Protein AF-A0AAJ5C6I8-F1 (afdb_monomer)

pLDDT: mean 74.09, std 16.22, range [28.06, 92.88]

Radius of gyration: 17.47 Å; Cα contacts (8 Å, |Δi|>4): 368; chains: 1; bounding box: 43×39×45 Å

Sequence (223 aa):
MKTNLLTLLSNLPVAGSAVTASLIPPRPPSMPGFELMANAISIPLLGQFSSGGAEALVDYAQSNRKMIRGHTLVWHSRLPSWVQDITNPTDLANVIKNRIATVMGRFQGKLYAWHAVKEIFNEDGTMQQSVIYNVLETDSGIPIDGIGSQSHLNYTGQFGDASGVGAAMQATCSASPERPMAELDIAGAGADQYQEATQACFYQTDCVGITVWDISDGIFVTT

Foldseek 3Di:
DFAFPVRLLVQFPQFDFWKFFKDFDDDDPDQDDAEDEAEQFAPPDPPDTDCVRSVVVLVVCVVVSHAYEYEALEEQVRHDVVLQPDPDLVVNLVVSVVSCCVRCVVCPPSHRMYRYYTRQADNNSHGDDGSVVSNSVVDRPDRGAEMETCQAAEDPPDRSFLQCQLVSQVSSLVSHQAYENEAHDYVVDDPVRVVSNVVSLVPRPRHPYYHYHDDDPPDDPPD

Secondary structure (DSSP, 8-state):
-PEEHHHHHTT----SS-EEEEE-PPPPS---S-EEEEE-----BTTB---HHHHHHHHHHHHTT-EEEEE-SEEGGG--HHHHT---HHHHHHHHHHHHHHHHHHTTTT-SEEEEEE--B-TTSSBP-SHHHHHHTT----EE-EEEE--EEPSTTSTT-GGGHHHHHHHTTTT-SB--EEEEEETT--HHHHHHHHHHHHT-TT---EEES-S-TT-----

Mean predicted aligned error: 9.39 Å

Solvent-accessible surface area (backbone atoms only — not comparable to full-atom values): 12864 Å² total; per-residue (Å²): 133,74,43,36,53,72,74,41,61,80,70,52,78,55,70,73,53,59,48,27,40,21,39,59,62,86,77,72,88,84,74,72,57,70,66,45,78,37,60,59,57,59,66,85,47,100,90,49,73,70,47,68,69,42,50,52,51,49,54,49,29,60,78,66,52,34,44,31,34,38,41,40,72,38,45,81,93,75,57,51,67,76,66,67,68,51,82,49,60,67,61,46,41,50,53,53,50,50,48,46,53,52,54,52,59,78,45,58,94,71,50,60,32,30,32,48,39,40,61,55,55,43,83,87,50,47,73,42,93,48,74,65,46,64,36,58,77,74,53,66,77,59,60,44,44,25,44,28,37,31,45,70,24,37,42,85,93,43,87,44,16,41,85,52,43,40,60,50,56,57,59,47,53,87,62,38,77,28,34,31,37,56,33,36,40,51,47,86,66,50,74,66,46,55,50,46,41,51,46,34,41,71,76,34,93,41,38,77,49,77,27,62,59,73,92,53,97,86,69,72,83,86,124

Structure (mmCIF, N/CA/C/O backbone):
data_AF-A0AAJ5C6I8-F1
#
_entry.id   AF-A0AAJ5C6I8-F1
#
loop_
_atom_site.group_PDB
_atom_site.id
_atom_site.type_symbol
_atom_site.label_atom_id
_atom_site.label_alt_id
_atom_site.label_comp_id
_atom_site.label_asym_id
_atom_site.label_entity_id
_atom_site.label_seq_id
_atom_site.pdbx_PDB_ins_code
_atom_site.Cartn_x
_atom_site.Cartn_y
_atom_site.Cartn_z
_atom_site.occupancy
_atom_site.B_iso_or_equiv
_atom_site.auth_seq_id
_atom_site.auth_comp_id
_atom_site.auth_asym_id
_atom_site.auth_atom_id
_atom_site.pdbx_PDB_model_num
ATOM 1 N N . MET A 1 1 ? -10.012 13.144 -13.221 1.00 37.38 1 MET A N 1
ATOM 2 C CA . MET A 1 1 ? -8.830 13.468 -14.053 1.00 37.38 1 MET A CA 1
ATOM 3 C C . MET A 1 1 ? -7.722 12.551 -13.565 1.00 37.38 1 MET A C 1
ATOM 5 O O . MET A 1 1 ? -7.539 12.497 -12.361 1.00 37.38 1 MET A O 1
ATOM 9 N N . LYS A 1 2 ? -7.096 11.754 -14.435 1.00 40.62 2 LYS A N 1
ATOM 10 C CA . LYS A 1 2 ? -6.024 10.824 -14.041 1.00 40.62 2 LYS A CA 1
ATOM 11 C C . LYS A 1 2 ? -4.737 11.630 -13.866 1.00 40.62 2 LYS A C 1
ATOM 13 O O . LYS A 1 2 ? -4.319 12.285 -14.818 1.00 40.62 2 LYS A O 1
ATOM 18 N N . THR A 1 3 ? -4.175 11.646 -12.662 1.00 43.81 3 THR A N 1
ATOM 19 C CA . THR A 1 3 ? -2.965 12.416 -12.345 1.00 43.81 3 THR A CA 1
ATOM 20 C C . THR A 1 3 ? -1.735 11.593 -12.727 1.00 43.81 3 THR A C 1
ATOM 22 O O . THR A 1 3 ? -1.656 10.408 -12.408 1.00 43.81 3 THR A O 1
ATOM 25 N N . ASN A 1 4 ? -0.786 12.206 -13.438 1.00 52.41 4 ASN A N 1
ATOM 26 C CA . ASN A 1 4 ? 0.513 11.597 -13.727 1.00 52.41 4 ASN A CA 1
ATOM 27 C C . ASN A 1 4 ? 1.293 11.441 -12.416 1.00 52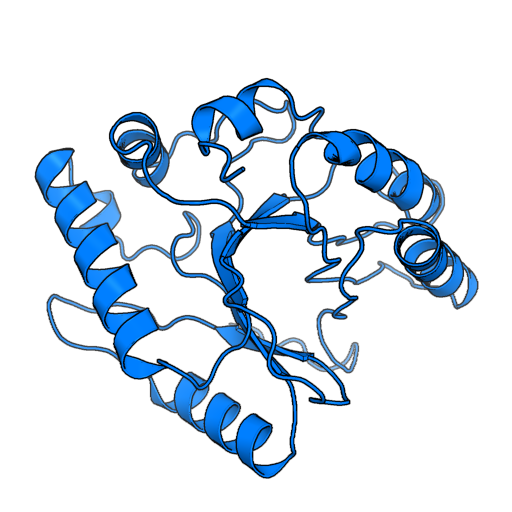.41 4 ASN A C 1
ATOM 29 O O . ASN A 1 4 ? 1.348 12.379 -11.618 1.00 52.41 4 ASN A O 1
ATOM 33 N N . LEU A 1 5 ? 1.899 10.269 -12.222 1.00 52.56 5 LEU A N 1
ATOM 34 C CA . LEU A 1 5 ? 2.708 9.924 -11.060 1.00 52.56 5 LEU A CA 1
ATOM 35 C C . LEU A 1 5 ? 3.700 11.048 -10.702 1.00 52.56 5 LEU A C 1
ATOM 37 O O . LEU A 1 5 ? 3.664 11.540 -9.588 1.00 52.56 5 LEU A O 1
ATOM 41 N N . LEU A 1 6 ? 4.483 11.584 -11.639 1.00 51.66 6 LEU A N 1
ATOM 42 C CA . LEU A 1 6 ? 5.457 12.648 -11.327 1.00 51.66 6 LEU A CA 1
ATOM 43 C C . LEU A 1 6 ? 4.811 13.938 -10.778 1.00 51.66 6 LEU A C 1
ATOM 45 O O . LEU A 1 6 ? 5.366 14.582 -9.893 1.00 51.66 6 LEU A O 1
ATOM 49 N N . THR A 1 7 ? 3.619 14.297 -11.262 1.00 51.66 7 THR A N 1
ATOM 50 C CA . THR A 1 7 ? 2.860 15.480 -10.806 1.00 51.66 7 THR A CA 1
ATOM 51 C C . THR A 1 7 ? 2.192 15.256 -9.447 1.00 51.66 7 THR A C 1
ATOM 53 O O . THR A 1 7 ? 2.011 16.193 -8.671 1.00 51.66 7 THR A O 1
ATOM 56 N N . LEU A 1 8 ? 1.825 14.007 -9.164 1.00 51.19 8 LEU A N 1
ATOM 57 C CA . LEU A 1 8 ? 1.306 13.560 -7.877 1.00 51.19 8 LEU A CA 1
ATOM 58 C C . LEU A 1 8 ? 2.406 13.585 -6.805 1.00 51.19 8 LEU A C 1
ATOM 60 O O . LEU A 1 8 ? 2.177 14.057 -5.696 1.00 51.19 8 LEU A O 1
ATOM 64 N N . LEU A 1 9 ? 3.599 13.095 -7.156 1.00 51.56 9 LEU A N 1
ATOM 65 C CA . LEU A 1 9 ? 4.709 12.870 -6.230 1.00 51.56 9 LEU A CA 1
ATOM 66 C C . LEU A 1 9 ? 5.416 14.167 -5.803 1.00 51.56 9 LEU A C 1
ATOM 68 O O . LEU A 1 9 ? 5.895 14.239 -4.679 1.00 51.56 9 LEU A O 1
ATOM 72 N N . SER A 1 10 ? 5.449 15.211 -6.640 1.00 46.62 10 SER A N 1
ATOM 73 C CA . SER A 1 10 ? 6.164 16.461 -6.321 1.00 46.62 10 SER A CA 1
ATOM 74 C C . SER A 1 10 ? 5.494 17.336 -5.251 1.00 46.62 10 SER A C 1
ATOM 76 O O . SER A 1 10 ? 6.086 18.324 -4.828 1.00 46.62 10 SER A O 1
ATOM 78 N N . ASN A 1 11 ? 4.256 17.023 -4.849 1.00 42.28 11 ASN A N 1
ATOM 79 C CA . ASN A 1 11 ? 3.444 17.847 -3.943 1.00 42.28 11 ASN A CA 1
ATOM 80 C C . ASN A 1 11 ? 3.016 17.118 -2.658 1.00 42.28 11 ASN A C 1
ATOM 82 O O . ASN A 1 11 ? 2.208 17.658 -1.902 1.00 42.28 11 ASN A O 1
ATOM 86 N N . LEU A 1 12 ? 3.508 15.899 -2.409 1.00 45.44 12 LEU A N 1
ATOM 87 C CA . LEU A 1 12 ? 3.144 15.128 -1.221 1.00 45.44 12 LEU A CA 1
ATOM 88 C C . LEU A 1 12 ? 4.063 15.484 -0.041 1.00 45.44 12 LEU A C 1
ATOM 90 O O . LEU A 1 12 ? 5.261 15.214 -0.109 1.00 45.44 12 LEU A O 1
ATOM 94 N N . PRO A 1 13 ? 3.540 16.043 1.065 1.00 41.47 13 PRO A N 1
ATOM 95 C CA . PRO A 1 13 ? 4.278 16.096 2.321 1.00 41.47 13 PRO A CA 1
ATOM 96 C C . PRO A 1 13 ? 4.331 14.676 2.904 1.00 41.47 13 PRO A C 1
ATOM 98 O O . PRO A 1 13 ? 3.364 14.196 3.496 1.00 41.47 13 PRO A O 1
ATOM 101 N N . VAL A 1 14 ? 5.436 13.962 2.685 1.00 42.88 14 VAL A N 1
ATOM 102 C CA . VAL A 1 14 ? 5.609 12.596 3.198 1.00 42.88 14 VAL A CA 1
ATOM 103 C C . VAL A 1 14 ? 5.949 12.683 4.687 1.00 42.88 14 VAL A C 1
ATOM 105 O O . VAL A 1 14 ? 7.087 12.932 5.065 1.00 42.88 14 VAL A O 1
ATOM 108 N N . ALA A 1 15 ? 4.945 12.525 5.548 1.00 33.41 15 ALA A N 1
ATOM 109 C CA . ALA A 1 15 ? 5.139 12.400 6.988 1.00 33.41 15 ALA A CA 1
ATOM 110 C C . ALA A 1 15 ? 4.968 10.930 7.399 1.00 33.41 15 ALA A C 1
ATOM 112 O O . ALA A 1 15 ? 3.852 10.456 7.586 1.00 33.41 15 ALA A O 1
ATOM 113 N N . GLY A 1 16 ? 6.085 10.208 7.529 1.00 34.81 16 GLY A N 1
ATOM 114 C CA . GLY A 1 16 ? 6.213 9.073 8.455 1.00 34.81 16 GLY A CA 1
ATOM 115 C C . GLY A 1 16 ? 5.418 7.789 8.184 1.00 34.81 16 GLY A C 1
ATOM 116 O O . GLY A 1 16 ? 5.323 6.959 9.080 1.00 34.81 16 GLY A O 1
ATOM 117 N N . SER A 1 17 ? 4.856 7.572 6.997 1.00 41.19 17 SER A N 1
ATOM 118 C CA . SER A 1 17 ? 4.285 6.271 6.619 1.00 41.19 17 SER A CA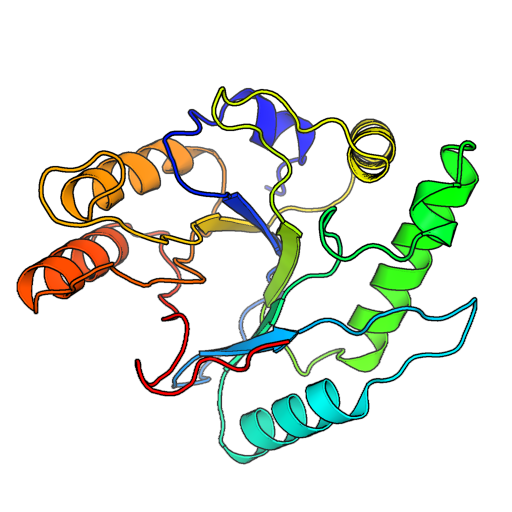 1
ATOM 119 C C . SER A 1 17 ? 4.612 5.963 5.168 1.00 41.19 17 SER A C 1
ATOM 121 O O . SER A 1 17 ? 4.515 6.835 4.307 1.00 41.19 17 SER A O 1
ATOM 123 N N . ALA A 1 18 ? 5.018 4.726 4.889 1.00 53.81 18 ALA A N 1
ATOM 124 C CA . ALA A 1 18 ? 5.301 4.301 3.531 1.00 53.81 18 ALA A CA 1
ATOM 125 C C . ALA A 1 18 ? 4.029 4.387 2.671 1.00 53.81 18 ALA A C 1
ATOM 127 O O . ALA A 1 18 ? 2.965 3.873 3.023 1.00 53.81 18 ALA A O 1
ATOM 128 N N . VAL A 1 19 ? 4.149 5.091 1.546 1.00 53.28 19 VAL A N 1
ATOM 129 C CA . VAL A 1 19 ? 3.040 5.398 0.642 1.00 53.28 19 VAL A CA 1
ATOM 130 C C . VAL A 1 19 ? 3.076 4.460 -0.561 1.00 53.28 19 VAL A C 1
ATOM 132 O O . VAL A 1 19 ? 4.139 4.182 -1.124 1.00 53.28 19 VAL A O 1
ATOM 135 N N . THR A 1 20 ? 1.902 3.997 -0.980 1.00 55.28 20 THR A N 1
ATOM 136 C CA . THR A 1 20 ? 1.737 3.102 -2.129 1.00 55.28 20 THR A CA 1
ATOM 137 C C . THR A 1 20 ? 0.779 3.712 -3.143 1.00 55.28 20 THR A C 1
ATOM 139 O O . THR A 1 20 ? -0.323 4.125 -2.789 1.00 55.28 20 THR A O 1
ATOM 142 N N . ALA A 1 21 ? 1.147 3.749 -4.424 1.00 57.03 21 ALA A N 1
ATOM 143 C CA . ALA A 1 21 ? 0.237 4.226 -5.466 1.00 57.03 21 ALA A CA 1
ATOM 144 C C . ALA A 1 21 ? -0.612 3.062 -5.997 1.00 57.03 21 ALA A C 1
ATOM 146 O O . ALA A 1 21 ? -0.082 1.984 -6.288 1.00 57.03 21 ALA A O 1
ATOM 147 N N . SER A 1 22 ? -1.926 3.269 -6.108 1.00 64.56 22 SER A N 1
ATOM 148 C CA . SER A 1 22 ? -2.888 2.218 -6.447 1.00 64.56 22 SER A CA 1
ATOM 149 C C . SER A 1 22 ? -3.596 2.435 -7.786 1.00 64.56 22 SER A C 1
ATOM 151 O O . SER A 1 22 ? -3.924 3.564 -8.151 1.00 64.56 22 SER A O 1
ATOM 153 N N . LEU A 1 23 ? -3.869 1.328 -8.483 1.00 50.88 23 LEU A N 1
ATOM 154 C CA . LEU A 1 23 ? -4.778 1.252 -9.634 1.00 50.88 23 LEU A CA 1
ATOM 155 C C . LEU A 1 23 ? -6.101 0.640 -9.186 1.00 50.88 23 LEU A C 1
ATOM 157 O O . LEU A 1 23 ? -6.098 -0.427 -8.561 1.00 50.88 23 LEU A O 1
ATOM 161 N N . ILE A 1 24 ? -7.215 1.289 -9.516 1.00 57.09 24 ILE A N 1
ATOM 162 C CA . ILE A 1 24 ? -8.547 0.907 -9.034 1.00 57.09 24 ILE A CA 1
ATOM 163 C C . ILE A 1 24 ? -9.512 0.884 -10.230 1.00 57.09 24 ILE A C 1
ATOM 165 O O . ILE A 1 24 ? -9.963 1.934 -10.689 1.00 57.09 24 ILE A O 1
ATOM 169 N N . PRO A 1 25 ? -9.823 -0.298 -10.803 1.00 54.03 25 PRO A N 1
ATOM 170 C CA . PRO A 1 25 ? -10.875 -0.415 -11.809 1.00 54.03 25 PRO A CA 1
ATOM 171 C C . PRO A 1 25 ? -12.248 0.033 -11.266 1.00 54.03 25 PRO A C 1
ATOM 173 O O . PRO A 1 25 ? -12.472 0.006 -10.055 1.00 54.03 25 PRO A O 1
ATOM 176 N N . PRO A 1 26 ? -13.206 0.395 -12.145 1.00 49.94 26 PRO A N 1
ATOM 177 C CA . PRO A 1 26 ? -14.551 0.777 -11.725 1.00 49.94 26 PRO A CA 1
ATOM 178 C C . PRO A 1 26 ? -15.177 -0.289 -10.815 1.00 49.94 26 PRO A C 1
ATOM 180 O O . PRO A 1 26 ? -15.283 -1.459 -11.189 1.00 49.94 26 PRO A O 1
ATOM 183 N N . ARG A 1 27 ? -15.571 0.129 -9.605 1.00 51.62 27 ARG A N 1
ATOM 184 C CA . ARG A 1 27 ? -16.033 -0.753 -8.525 1.00 51.62 27 ARG A CA 1
ATOM 185 C C . ARG A 1 27 ? -17.299 -1.522 -8.951 1.00 51.62 27 ARG A C 1
ATOM 187 O O . ARG A 1 27 ? -18.291 -0.881 -9.306 1.00 51.62 27 ARG A O 1
ATOM 194 N N . PRO A 1 28 ? -17.332 -2.866 -8.877 1.00 48.47 28 PRO A N 1
ATOM 195 C CA . PRO A 1 28 ? -18.580 -3.601 -9.044 1.00 48.47 28 PRO A CA 1
ATOM 196 C C . PRO A 1 28 ? -19.533 -3.273 -7.879 1.00 48.47 28 PRO A C 1
ATOM 198 O O . PRO A 1 28 ? -19.098 -3.206 -6.724 1.00 48.47 28 PRO A O 1
ATOM 201 N N . PRO A 1 29 ? -20.834 -3.053 -8.137 1.00 45.84 29 PRO A N 1
ATOM 202 C CA . PRO A 1 29 ? -21.785 -2.743 -7.082 1.00 45.84 29 PRO A CA 1
ATOM 203 C C . PRO A 1 29 ? -21.963 -3.992 -6.210 1.00 45.84 29 PRO A C 1
ATOM 205 O O . PRO A 1 29 ? -22.378 -5.039 -6.695 1.00 45.84 29 PRO A O 1
ATOM 208 N N . SER A 1 30 ? -21.652 -3.872 -4.917 1.00 50.62 30 SER A N 1
ATOM 209 C CA . SER A 1 30 ? -21.806 -4.892 -3.864 1.00 50.62 30 SER A CA 1
ATOM 210 C C . SER A 1 30 ? -20.841 -6.094 -3.893 1.00 50.62 30 SER A C 1
ATOM 212 O O . SER A 1 30 ? -21.219 -7.224 -4.183 1.00 50.62 30 SER A O 1
ATOM 214 N N . MET A 1 31 ? -19.601 -5.884 -3.441 1.00 44.75 31 MET A N 1
ATOM 215 C CA . MET A 1 31 ? -18.881 -6.925 -2.692 1.00 44.75 31 MET A CA 1
ATOM 216 C C . MET A 1 31 ? -18.794 -6.491 -1.223 1.00 44.75 31 MET A C 1
ATOM 218 O O . MET A 1 31 ? -17.995 -5.616 -0.897 1.00 44.75 31 MET A O 1
ATOM 222 N N . PRO A 1 32 ? -19.644 -7.019 -0.326 1.00 43.94 32 PRO A N 1
ATOM 223 C CA . PRO A 1 32 ? -19.480 -6.788 1.099 1.00 43.94 32 PRO A CA 1
ATOM 224 C C . PRO A 1 32 ? -18.372 -7.694 1.650 1.00 43.94 32 PRO A C 1
ATOM 226 O O . PRO A 1 32 ? -18.432 -8.910 1.481 1.00 43.94 32 PRO A O 1
ATOM 229 N N . GLY A 1 33 ? -17.423 -7.123 2.392 1.00 47.50 33 GLY A N 1
ATOM 230 C CA . GLY A 1 33 ? -16.597 -7.887 3.328 1.00 47.50 33 GLY A CA 1
ATOM 231 C C . GLY A 1 33 ? -15.090 -7.717 3.180 1.00 47.50 33 GLY A C 1
ATOM 232 O O . GLY A 1 33 ? -14.587 -7.381 2.114 1.00 47.50 33 GLY A O 1
ATOM 233 N N . PHE A 1 34 ? -14.432 -7.978 4.314 1.00 50.66 34 PHE A N 1
ATOM 234 C CA . PHE A 1 34 ? -12.993 -8.037 4.572 1.00 50.66 34 PHE A CA 1
ATOM 235 C C . PHE A 1 34 ? -12.120 -8.194 3.325 1.00 50.66 34 PHE A C 1
ATOM 237 O O . PHE A 1 34 ? -12.309 -9.115 2.527 1.00 50.66 34 PHE A O 1
ATOM 244 N N . GLU A 1 35 ? -11.158 -7.290 3.209 1.00 60.03 35 GLU A N 1
ATOM 245 C CA . GLU A 1 35 ? -10.154 -7.278 2.161 1.00 60.03 35 GLU A CA 1
ATOM 246 C C . GLU A 1 35 ? -8.998 -8.219 2.510 1.00 60.03 35 GLU A C 1
ATOM 248 O O . GLU A 1 35 ? -8.505 -8.214 3.636 1.00 60.03 35 GLU A O 1
ATOM 253 N N . LEU A 1 36 ? -8.575 -9.034 1.540 1.00 63.34 36 LEU A N 1
ATOM 254 C CA . LEU A 1 36 ? -7.332 -9.800 1.612 1.00 63.34 36 LEU A CA 1
ATOM 255 C C . LEU A 1 36 ? -6.266 -9.152 0.727 1.00 63.34 36 LEU A C 1
ATOM 257 O O . LEU A 1 36 ? -6.573 -8.617 -0.343 1.00 63.34 36 LEU A O 1
ATOM 261 N N . MET A 1 37 ? -5.006 -9.271 1.137 1.00 64.88 37 MET A N 1
ATOM 262 C CA . MET A 1 37 ? -3.861 -8.849 0.334 1.00 64.88 37 MET A CA 1
ATOM 263 C C . MET A 1 37 ? -3.167 -10.053 -0.283 1.00 64.88 37 MET A C 1
ATOM 265 O O . MET A 1 37 ? -2.739 -10.965 0.421 1.00 64.88 37 MET A O 1
ATOM 269 N N . ALA A 1 38 ? -3.064 -10.066 -1.611 1.00 58.72 38 ALA A N 1
ATOM 270 C CA . ALA A 1 38 ? -2.388 -11.133 -2.336 1.00 58.72 38 ALA A CA 1
ATOM 271 C C . ALA A 1 38 ? -0.988 -10.702 -2.770 1.00 58.72 38 ALA A C 1
ATOM 273 O O . ALA A 1 38 ? -0.849 -9.783 -3.582 1.00 58.72 38 ALA A O 1
ATOM 274 N N . ASN A 1 39 ? 0.027 -11.421 -2.277 1.00 61.69 39 ASN A N 1
ATOM 275 C CA . ASN A 1 39 ? 1.416 -11.161 -2.625 1.00 61.69 39 ASN A CA 1
ATOM 276 C C . ASN A 1 39 ? 1.735 -11.504 -4.089 1.00 61.69 39 ASN A C 1
ATOM 278 O O . ASN A 1 39 ? 1.513 -12.628 -4.548 1.00 61.69 39 ASN A O 1
ATOM 282 N N . ALA A 1 40 ? 2.292 -10.550 -4.836 1.00 56.09 40 ALA A N 1
ATOM 283 C CA . ALA A 1 40 ? 2.653 -10.753 -6.237 1.00 56.09 40 ALA A CA 1
ATOM 284 C C . ALA A 1 40 ? 4.017 -11.458 -6.386 1.00 56.09 40 ALA A C 1
ATOM 286 O O . ALA A 1 40 ? 5.076 -10.837 -6.392 1.00 56.09 40 ALA A O 1
ATOM 287 N N . ILE A 1 41 ? 3.942 -12.778 -6.540 1.00 52.91 41 ILE A N 1
ATOM 288 C CA . ILE A 1 41 ? 4.848 -13.735 -7.207 1.00 52.91 41 ILE A CA 1
ATOM 289 C C . ILE A 1 41 ? 6.196 -13.182 -7.720 1.00 52.91 41 ILE A C 1
ATOM 291 O O . ILE A 1 41 ? 6.257 -12.262 -8.545 1.00 52.91 41 ILE A O 1
ATOM 295 N N . SER A 1 42 ? 7.290 -13.836 -7.323 1.00 50.72 42 SER A N 1
ATOM 296 C CA . SER A 1 42 ? 8.631 -13.634 -7.884 1.00 50.72 42 SER A CA 1
ATOM 297 C C . SER A 1 42 ? 8.711 -14.119 -9.341 1.00 50.72 42 SER A C 1
ATOM 299 O O . SER A 1 42 ? 8.089 -15.116 -9.704 1.00 50.72 42 SER A O 1
ATOM 301 N N . ILE A 1 43 ? 9.475 -13.416 -10.190 1.00 52.38 43 ILE A N 1
ATOM 302 C CA . ILE A 1 43 ? 9.844 -13.885 -11.540 1.00 52.38 43 ILE A CA 1
ATOM 303 C C . ILE A 1 43 ? 11.232 -14.531 -11.432 1.00 52.38 43 ILE A C 1
ATOM 305 O O . ILE A 1 43 ? 12.233 -13.814 -11.518 1.00 52.38 43 ILE A O 1
ATOM 309 N N . PRO A 1 44 ? 11.328 -15.848 -11.176 1.00 48.81 44 PRO A N 1
ATOM 310 C CA . PRO A 1 44 ? 12.609 -16.523 -11.000 1.00 48.81 44 PRO A CA 1
ATOM 311 C C . PRO A 1 44 ? 13.511 -16.481 -12.239 1.00 48.81 44 PRO A C 1
ATOM 313 O O . PRO A 1 44 ? 14.721 -16.467 -12.070 1.00 48.81 44 PRO A O 1
ATOM 316 N N . LEU A 1 45 ? 12.967 -16.418 -13.458 1.00 42.59 45 LEU A N 1
ATOM 317 C CA . LEU A 1 45 ? 13.697 -16.221 -14.720 1.00 42.59 45 LEU A CA 1
ATOM 318 C C . LEU A 1 45 ? 12.666 -15.942 -15.831 1.00 42.59 45 LEU A C 1
ATOM 320 O O . LEU A 1 45 ? 11.503 -16.317 -15.662 1.00 42.59 45 LEU A O 1
ATOM 324 N N . LEU A 1 46 ? 13.065 -15.312 -16.946 1.00 41.00 46 LEU A N 1
ATOM 325 C CA . LEU A 1 46 ? 12.216 -15.044 -18.125 1.00 41.00 46 LEU A CA 1
ATOM 326 C C . LEU A 1 46 ? 11.223 -16.198 -18.405 1.00 41.00 46 LEU A C 1
ATOM 328 O O . LEU A 1 46 ? 11.597 -17.236 -18.941 1.00 41.00 46 LEU A O 1
ATOM 332 N N . GLY A 1 47 ? 9.954 -16.010 -18.023 1.00 48.09 47 GLY A N 1
ATOM 333 C CA . GLY A 1 47 ? 8.846 -16.913 -18.356 1.00 48.09 47 GLY A CA 1
ATOM 334 C C . GLY A 1 47 ? 8.424 -17.961 -17.315 1.00 48.09 47 GLY A C 1
ATOM 335 O O . GLY A 1 47 ? 7.429 -18.637 -17.563 1.00 48.09 47 GLY A O 1
ATOM 336 N N . GLN A 1 48 ? 9.081 -18.102 -16.157 1.00 48.69 48 GLN A N 1
ATOM 337 C CA . GLN A 1 48 ? 8.608 -19.017 -15.099 1.00 48.69 48 GLN A CA 1
ATOM 338 C C . GLN A 1 48 ? 8.058 -18.234 -13.902 1.00 48.69 48 GLN A C 1
ATOM 340 O O . GLN A 1 48 ? 8.754 -17.394 -13.349 1.00 48.69 48 GLN A O 1
ATOM 345 N N . PHE A 1 49 ? 6.807 -18.499 -13.511 1.00 56.50 49 PHE A N 1
ATOM 346 C CA . PHE A 1 49 ? 6.117 -17.892 -12.363 1.00 56.50 49 PHE A CA 1
ATOM 347 C C . PHE A 1 49 ? 5.717 -18.990 -11.368 1.00 56.50 49 PHE A C 1
ATOM 349 O O . PHE A 1 49 ? 5.075 -19.956 -11.776 1.00 56.50 49 PHE A O 1
ATOM 356 N N . SER A 1 50 ? 6.013 -18.820 -10.074 1.00 59.00 50 SER A N 1
ATOM 357 C CA . SER A 1 50 ? 5.487 -19.689 -9.005 1.00 59.00 50 SER A CA 1
ATOM 358 C C . SER A 1 50 ? 4.301 -19.009 -8.313 1.00 59.00 50 SER A C 1
ATOM 360 O O . SER A 1 50 ? 4.479 -18.180 -7.424 1.00 59.00 50 SER A O 1
ATOM 362 N N . SER A 1 51 ? 3.082 -19.295 -8.778 1.00 59.56 51 SER A N 1
ATOM 363 C CA . SER A 1 51 ? 1.846 -18.601 -8.374 1.00 59.56 51 SER A CA 1
ATOM 364 C C . SER A 1 51 ? 0.974 -19.321 -7.358 1.00 59.56 51 SER A C 1
ATOM 366 O O . SER A 1 51 ? 0.015 -18.718 -6.882 1.00 59.56 51 SER A O 1
ATOM 368 N N . GLY A 1 52 ? 1.308 -20.563 -6.994 1.00 68.81 52 GLY A N 1
ATOM 369 C CA . GLY A 1 52 ? 0.375 -21.456 -6.300 1.00 68.81 52 GLY A CA 1
ATOM 370 C C . GLY A 1 52 ? -0.245 -20.863 -5.030 1.00 68.81 52 GLY A C 1
ATOM 371 O O . GLY A 1 52 ? -1.447 -20.985 -4.828 1.00 68.81 52 GLY A O 1
ATOM 372 N N . GLY A 1 53 ? 0.540 -20.151 -4.211 1.00 76.12 53 GLY A N 1
ATOM 373 C CA . GLY A 1 53 ? 0.026 -19.499 -3.000 1.00 76.12 53 GLY A CA 1
ATOM 374 C C . GLY A 1 53 ? -0.910 -18.316 -3.282 1.00 76.12 53 GLY A C 1
ATOM 375 O O . GLY A 1 53 ? -1.954 -18.189 -2.648 1.00 76.12 53 GLY A O 1
ATOM 376 N N . ALA A 1 54 ? -0.572 -17.475 -4.264 1.00 79.44 54 ALA A N 1
ATOM 377 C CA . ALA A 1 54 ? -1.398 -16.330 -4.646 1.00 79.44 54 ALA A CA 1
ATOM 378 C C . ALA A 1 54 ? -2.710 -16.773 -5.315 1.00 79.44 54 ALA A C 1
ATOM 380 O O . ALA A 1 54 ? -3.762 -16.204 -5.044 1.00 79.44 54 ALA A O 1
ATOM 381 N N . GLU A 1 55 ? -2.666 -17.811 -6.152 1.00 83.56 55 GLU A N 1
ATOM 382 C CA . GLU A 1 55 ? -3.856 -18.395 -6.784 1.00 83.56 55 GLU A CA 1
ATOM 383 C C . GLU A 1 55 ? -4.780 -19.033 -5.746 1.00 83.56 55 GLU A C 1
ATOM 385 O O . GLU A 1 55 ? -5.967 -18.720 -5.734 1.00 83.56 55 GLU A O 1
ATOM 390 N N . ALA A 1 56 ? -4.236 -19.819 -4.811 1.00 84.44 56 ALA A N 1
ATOM 391 C CA . ALA A 1 56 ? -5.020 -20.412 -3.730 1.00 84.44 56 ALA A CA 1
ATOM 392 C C . ALA A 1 56 ? -5.722 -19.351 -2.864 1.00 84.44 56 ALA A C 1
ATOM 394 O O . ALA A 1 56 ? -6.897 -19.506 -2.526 1.00 84.44 56 ALA A O 1
ATOM 395 N N . LEU A 1 57 ? -5.034 -18.252 -2.536 1.00 83.00 57 LEU A N 1
ATOM 396 C CA . LEU A 1 57 ? -5.633 -17.140 -1.796 1.00 83.00 57 LEU A CA 1
ATOM 397 C C . LEU A 1 57 ? -6.740 -16.450 -2.601 1.00 83.00 57 LEU A C 1
ATOM 399 O O . LEU A 1 57 ? -7.792 -16.126 -2.048 1.00 83.00 57 LEU A O 1
ATOM 403 N N . VAL A 1 58 ? -6.521 -16.243 -3.902 1.00 86.00 58 VAL A N 1
ATOM 404 C CA . VAL A 1 58 ? -7.527 -15.640 -4.779 1.00 86.00 58 VAL A CA 1
ATOM 405 C C . VAL A 1 58 ? -8.765 -16.518 -4.888 1.00 86.00 58 VAL A C 1
ATOM 407 O O . VAL A 1 58 ? -9.878 -16.023 -4.712 1.00 86.00 58 VAL A O 1
ATOM 410 N N . ASP A 1 59 ? -8.590 -17.819 -5.081 1.00 86.38 59 ASP A N 1
ATOM 411 C CA . ASP A 1 59 ? -9.696 -18.770 -5.156 1.00 86.38 59 ASP A CA 1
ATOM 412 C C . ASP A 1 59 ? -10.455 -18.856 -3.818 1.00 86.38 59 ASP A C 1
ATOM 414 O O . ASP A 1 59 ? -11.693 -18.887 -3.788 1.00 86.38 59 ASP A O 1
ATOM 418 N N . TYR A 1 60 ? -9.742 -18.806 -2.686 1.00 85.38 60 TYR A N 1
ATOM 419 C CA . TYR A 1 60 ? -10.359 -18.714 -1.362 1.00 85.38 60 TYR A CA 1
ATOM 420 C C . TYR A 1 60 ? -11.204 -17.445 -1.213 1.00 85.38 60 TYR A C 1
ATOM 422 O O . TYR A 1 60 ? -12.367 -17.514 -0.813 1.00 85.38 60 TYR A O 1
ATOM 430 N N . ALA A 1 61 ? -10.666 -16.277 -1.555 1.00 86.44 61 ALA A N 1
ATOM 431 C CA . ALA A 1 61 ? -11.416 -15.034 -1.428 1.00 86.44 61 ALA A CA 1
ATOM 432 C C . ALA A 1 61 ? -12.626 -14.990 -2.370 1.00 86.44 61 ALA A C 1
ATOM 434 O O . ALA A 1 61 ? -13.706 -14.585 -1.939 1.00 86.44 61 ALA A O 1
ATOM 435 N N . GLN A 1 62 ? -12.501 -15.475 -3.608 1.00 86.25 62 GLN A N 1
ATOM 436 C CA . GLN A 1 62 ? -13.627 -15.542 -4.542 1.00 86.25 62 GLN A CA 1
ATOM 437 C C . GLN A 1 62 ? -14.736 -16.474 -4.036 1.00 86.25 62 GLN A C 1
ATOM 439 O O . GLN A 1 62 ? -15.906 -16.086 -4.024 1.00 86.25 62 GLN A O 1
ATOM 444 N N . SER A 1 63 ? -14.383 -17.667 -3.547 1.00 90.44 63 SER A N 1
ATOM 445 C CA . SER A 1 63 ? -15.358 -18.610 -2.976 1.00 90.44 63 SER A CA 1
ATOM 446 C C . SER A 1 63 ? -16.036 -18.078 -1.708 1.00 90.44 63 SER A C 1
ATOM 448 O O . SER A 1 63 ? -17.199 -18.393 -1.453 1.00 90.44 63 SER A O 1
ATOM 450 N N . ASN A 1 64 ? -15.358 -17.203 -0.960 1.00 86.31 64 ASN A N 1
ATOM 451 C CA . ASN A 1 64 ? -15.855 -16.604 0.282 1.00 86.31 64 ASN A CA 1
ATOM 452 C C . ASN A 1 64 ? -16.347 -15.155 0.133 1.00 86.31 64 ASN A C 1
ATOM 454 O O . ASN A 1 64 ? -16.591 -14.486 1.142 1.00 86.31 64 ASN A O 1
ATOM 458 N N . ARG A 1 65 ? -16.527 -14.672 -1.107 1.00 86.81 65 ARG A N 1
ATOM 459 C CA . ARG A 1 65 ? -17.028 -13.321 -1.434 1.00 86.81 65 ARG A CA 1
ATOM 460 C C . ARG A 1 65 ? -16.236 -12.202 -0.746 1.00 86.81 65 ARG A C 1
ATOM 462 O O . ARG A 1 65 ? -16.815 -11.250 -0.231 1.00 86.81 65 ARG A O 1
ATOM 469 N N . LYS A 1 66 ? -14.915 -12.343 -0.699 1.00 84.38 66 LYS A N 1
ATOM 470 C CA . LYS A 1 66 ? -13.990 -11.345 -0.156 1.00 84.38 66 LYS A CA 1
ATOM 471 C C . LYS A 1 66 ? -13.417 -10.497 -1.278 1.00 84.38 66 LYS A C 1
ATOM 473 O O . LYS A 1 66 ? -13.160 -10.997 -2.373 1.00 84.38 66 LYS A O 1
ATOM 478 N N . MET A 1 67 ? -13.200 -9.220 -0.988 1.00 85.44 67 MET A N 1
ATOM 479 C CA . MET A 1 67 ? -12.434 -8.349 -1.872 1.00 85.44 67 MET A CA 1
ATOM 480 C C . MET A 1 67 ? -10.945 -8.682 -1.754 1.00 85.44 67 MET A C 1
ATOM 482 O O . MET A 1 67 ? -10.473 -9.076 -0.689 1.00 85.44 67 MET A O 1
ATOM 486 N N . ILE A 1 68 ? -10.201 -8.523 -2.849 1.00 84.69 68 ILE A N 1
ATOM 487 C CA . ILE A 1 68 ? -8.754 -8.755 -2.871 1.00 84.69 68 ILE A CA 1
ATOM 488 C C . ILE A 1 68 ? -8.045 -7.578 -3.513 1.00 84.69 68 ILE A C 1
ATOM 490 O O . ILE A 1 68 ? -8.352 -7.213 -4.656 1.00 84.69 68 ILE A O 1
ATOM 494 N N . ARG A 1 69 ? -7.050 -7.052 -2.805 1.00 86.00 69 ARG A N 1
ATOM 495 C CA . ARG A 1 69 ? -6.066 -6.130 -3.356 1.00 86.00 69 ARG A CA 1
ATOM 496 C C . ARG A 1 69 ? -4.789 -6.882 -3.701 1.00 86.00 69 ARG A C 1
ATOM 498 O O . ARG A 1 69 ? -4.262 -7.657 -2.905 1.00 86.00 69 ARG A O 1
ATOM 505 N N . GLY A 1 70 ? -4.281 -6.652 -4.904 1.00 86.88 70 GLY A N 1
ATOM 506 C CA . GLY A 1 70 ? -2.975 -7.161 -5.298 1.00 86.88 70 GLY A CA 1
ATOM 507 C C . GLY A 1 70 ? -1.864 -6.318 -4.684 1.00 86.88 70 GLY A C 1
ATOM 508 O O . GLY A 1 70 ? -1.824 -5.106 -4.886 1.00 86.88 70 GLY A O 1
ATOM 509 N N . HIS A 1 71 ? -0.955 -6.955 -3.960 1.00 85.88 71 HIS A N 1
ATOM 510 C CA . HIS A 1 71 ? 0.139 -6.322 -3.234 1.00 85.88 71 HIS A CA 1
ATOM 511 C C . HIS A 1 71 ? 1.441 -7.026 -3.641 1.00 85.88 71 HIS A C 1
ATOM 513 O O . HIS A 1 71 ? 1.683 -8.157 -3.301 1.00 85.88 71 HIS A O 1
ATOM 519 N N . THR A 1 72 ? 2.358 -6.507 -4.433 1.00 83.88 72 THR A N 1
ATOM 520 C CA . THR A 1 72 ? 2.426 -5.257 -5.170 1.00 83.88 72 THR A CA 1
ATOM 521 C C . THR A 1 72 ? 3.111 -5.559 -6.505 1.00 83.88 72 THR A C 1
ATOM 523 O O . THR A 1 72 ? 3.916 -6.489 -6.608 1.00 83.88 72 THR A O 1
ATOM 526 N N . LEU A 1 73 ? 2.791 -4.814 -7.560 1.00 80.56 73 LEU A N 1
ATOM 527 C CA . LEU A 1 73 ? 3.337 -5.079 -8.893 1.00 80.56 73 LEU A CA 1
ATOM 528 C C . LEU A 1 73 ? 4.830 -4.746 -8.971 1.00 80.56 73 LEU A C 1
ATOM 530 O O . LEU A 1 73 ? 5.600 -5.526 -9.543 1.00 80.56 73 LEU A O 1
ATOM 534 N N . VAL A 1 74 ? 5.241 -3.627 -8.374 1.00 80.81 74 VAL A N 1
ATOM 535 C CA . VAL A 1 74 ? 6.614 -3.118 -8.423 1.00 80.81 74 VAL A CA 1
ATOM 536 C C . VAL A 1 74 ? 7.046 -2.655 -7.028 1.00 80.81 74 VAL A C 1
ATOM 538 O O . VAL A 1 74 ? 6.406 -1.796 -6.421 1.00 80.81 74 VAL A O 1
ATOM 541 N N . TRP A 1 75 ? 8.136 -3.231 -6.514 1.00 84.38 75 TRP A N 1
ATOM 542 C CA . TRP A 1 75 ? 8.688 -2.902 -5.196 1.00 84.38 75 TRP A CA 1
ATOM 543 C C . TRP A 1 75 ? 10.172 -3.237 -5.115 1.00 84.38 75 TRP A C 1
ATOM 545 O O . TRP A 1 75 ? 10.565 -4.357 -5.439 1.00 84.38 75 TRP A O 1
ATOM 555 N N . HIS A 1 76 ? 10.982 -2.279 -4.665 1.00 81.38 76 HIS A N 1
ATOM 556 C CA . HIS A 1 76 ? 12.441 -2.379 -4.662 1.00 81.38 76 HIS A CA 1
ATOM 557 C C . HIS A 1 76 ? 12.962 -3.539 -3.793 1.00 81.38 76 HIS A C 1
ATOM 559 O O . HIS A 1 76 ? 13.902 -4.222 -4.189 1.00 81.38 76 HIS A O 1
ATOM 565 N N . SER A 1 77 ? 12.315 -3.815 -2.655 1.00 80.38 77 SER A N 1
ATOM 566 C CA . SER A 1 77 ? 12.794 -4.768 -1.638 1.00 80.38 77 SER A CA 1
ATOM 567 C C . SER A 1 77 ? 12.688 -6.245 -2.054 1.00 80.38 77 SER A C 1
ATOM 569 O O . SER A 1 77 ? 13.362 -7.118 -1.506 1.00 80.38 77 SER A O 1
ATOM 571 N N . ARG A 1 78 ? 11.848 -6.564 -3.050 1.00 77.19 78 ARG A N 1
ATOM 572 C CA . ARG A 1 78 ? 11.593 -7.946 -3.506 1.00 77.19 78 ARG A CA 1
ATOM 573 C C . ARG A 1 78 ? 11.809 -8.135 -5.014 1.00 77.19 78 ARG A C 1
ATOM 575 O O . ARG A 1 78 ? 11.173 -8.992 -5.631 1.00 77.19 78 ARG A O 1
ATOM 582 N N . LEU A 1 79 ? 12.718 -7.363 -5.616 1.00 76.19 79 LEU A N 1
ATOM 583 C CA . LEU A 1 79 ? 13.144 -7.573 -7.003 1.00 76.19 79 LEU A CA 1
ATOM 584 C C . LEU A 1 79 ? 14.184 -8.701 -7.125 1.00 76.19 79 LEU A C 1
ATOM 586 O O . LEU A 1 79 ? 15.166 -8.701 -6.380 1.00 76.19 79 LEU A O 1
ATOM 590 N N . PRO A 1 80 ? 14.047 -9.621 -8.101 1.00 78.75 80 PRO A N 1
ATOM 591 C CA . PRO A 1 80 ? 15.109 -10.570 -8.434 1.00 78.75 80 PRO A CA 1
ATOM 592 C C . PRO A 1 80 ? 16.418 -9.849 -8.781 1.00 78.75 80 PRO A C 1
ATOM 594 O O . PRO A 1 80 ? 16.385 -8.823 -9.461 1.00 78.75 80 PRO A O 1
ATOM 597 N N . SER A 1 81 ? 17.563 -10.406 -8.376 1.00 83.19 81 SER A N 1
ATOM 598 C CA . SER A 1 81 ? 18.885 -9.797 -8.609 1.00 83.19 81 SER A CA 1
ATOM 599 C C . SER A 1 81 ? 19.140 -9.474 -10.083 1.00 83.19 81 SER A C 1
ATOM 601 O O . SER A 1 81 ? 19.550 -8.366 -10.398 1.00 83.19 81 SER A O 1
ATOM 603 N N . TRP A 1 82 ? 18.766 -10.371 -11.002 1.00 83.94 82 TRP A N 1
ATOM 604 C CA . TRP A 1 82 ? 18.952 -10.154 -12.442 1.00 83.94 82 TRP A CA 1
ATOM 605 C C . TRP A 1 82 ? 18.217 -8.918 -12.984 1.00 83.94 82 TRP A C 1
ATOM 607 O O . TRP A 1 82 ? 18.639 -8.364 -13.992 1.00 83.94 82 TRP A O 1
ATOM 617 N N . VAL A 1 83 ? 17.121 -8.486 -12.342 1.00 84.12 83 VAL A N 1
ATOM 618 C CA . VAL A 1 83 ? 16.408 -7.247 -12.701 1.00 84.12 83 VAL A CA 1
ATOM 619 C C . VAL A 1 83 ? 17.181 -6.028 -12.204 1.00 84.12 83 VAL A C 1
ATOM 621 O O . VAL A 1 83 ? 17.212 -5.004 -12.879 1.00 84.12 83 VAL A O 1
ATOM 624 N N . GLN A 1 84 ? 17.812 -6.144 -11.033 1.00 82.88 84 GLN A N 1
ATOM 625 C CA . GLN A 1 84 ? 18.644 -5.091 -10.448 1.00 82.88 84 GLN A CA 1
ATOM 626 C C . GLN A 1 84 ? 19.925 -4.858 -11.264 1.00 82.88 84 GLN A C 1
ATOM 628 O O . GLN A 1 84 ? 20.430 -3.741 -11.299 1.00 82.88 84 GLN A O 1
ATOM 633 N N . ASP A 1 85 ? 20.400 -5.882 -11.976 1.00 87.06 85 ASP A N 1
ATOM 634 C CA . ASP A 1 85 ? 21.592 -5.808 -12.826 1.00 87.06 85 ASP A CA 1
ATOM 635 C C . ASP A 1 85 ? 21.328 -5.174 -14.212 1.00 87.06 85 ASP A C 1
ATOM 637 O O . ASP A 1 85 ? 22.262 -4.962 -14.991 1.00 87.06 85 ASP A O 1
ATOM 641 N N . ILE A 1 86 ? 20.071 -4.857 -14.558 1.00 85.38 86 ILE A N 1
ATOM 642 C CA . ILE A 1 86 ? 19.729 -4.243 -15.850 1.00 85.38 86 ILE A CA 1
ATOM 643 C C . ILE A 1 86 ? 20.097 -2.757 -15.834 1.00 85.38 86 ILE A C 1
ATOM 645 O O . ILE A 1 86 ? 19.481 -1.951 -15.141 1.00 85.38 86 ILE A O 1
ATOM 649 N N . THR A 1 87 ? 21.063 -2.376 -16.668 1.00 84.50 87 THR A N 1
ATOM 650 C CA . THR A 1 87 ? 21.547 -0.989 -16.776 1.00 84.50 87 THR A CA 1
ATOM 651 C C . THR A 1 87 ? 20.908 -0.197 -17.915 1.00 84.50 87 THR A C 1
ATOM 653 O O . THR A 1 87 ? 20.931 1.031 -17.891 1.00 84.50 87 THR A O 1
ATOM 656 N N . ASN A 1 88 ? 20.325 -0.871 -18.913 1.00 85.00 88 ASN A N 1
ATOM 657 C CA . ASN A 1 88 ? 19.626 -0.218 -20.016 1.00 85.00 88 ASN A CA 1
ATOM 658 C C . ASN A 1 88 ? 18.187 0.157 -19.594 1.00 85.00 88 ASN A C 1
ATOM 660 O O . ASN A 1 88 ? 17.388 -0.743 -19.312 1.00 85.00 88 ASN A O 1
ATOM 664 N N . PRO A 1 89 ? 17.805 1.450 -19.602 1.00 77.62 89 PRO A N 1
ATOM 665 C CA . PRO A 1 89 ? 16.473 1.878 -19.163 1.00 77.62 89 PRO A CA 1
ATOM 666 C C . PRO A 1 89 ? 15.319 1.307 -19.999 1.00 77.62 89 PRO A C 1
ATOM 668 O O . PRO A 1 89 ? 14.247 1.030 -19.467 1.00 77.62 89 PRO A O 1
ATOM 671 N N . THR A 1 90 ? 15.530 1.096 -21.302 1.00 80.44 90 THR A N 1
ATOM 672 C CA . THR A 1 90 ? 14.509 0.527 -22.200 1.00 80.44 90 THR A CA 1
ATOM 673 C C . THR A 1 90 ? 14.272 -0.948 -21.896 1.00 80.44 90 THR A C 1
ATOM 675 O O . THR A 1 90 ? 13.122 -1.382 -21.811 1.00 80.44 90 THR A O 1
ATOM 678 N N . ASP A 1 91 ? 15.340 -1.717 -21.678 1.00 83.38 91 ASP A N 1
ATOM 679 C CA . ASP A 1 91 ? 15.230 -3.137 -21.331 1.00 83.38 91 ASP A CA 1
ATOM 680 C C . ASP A 1 91 ? 14.541 -3.317 -19.977 1.00 83.38 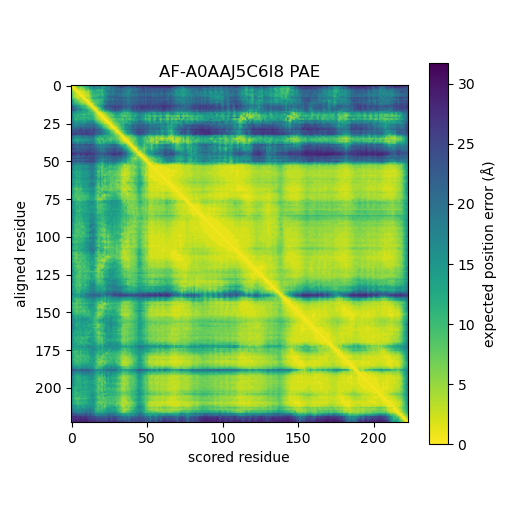91 ASP A C 1
ATOM 682 O O . ASP A 1 91 ? 13.631 -4.140 -19.844 1.00 83.38 91 ASP A O 1
ATOM 686 N N . LEU A 1 92 ? 14.899 -2.490 -18.992 1.00 81.81 92 LEU A N 1
ATOM 687 C CA . LEU A 1 92 ? 14.269 -2.521 -17.676 1.00 81.81 92 LEU A CA 1
ATOM 688 C C . LEU A 1 92 ? 12.784 -2.137 -17.745 1.00 81.81 92 LEU A C 1
ATOM 690 O O . LEU A 1 92 ? 11.943 -2.820 -17.153 1.00 81.81 92 LEU A O 1
ATOM 694 N N . ALA A 1 93 ? 12.436 -1.101 -18.514 1.00 78.25 93 ALA A N 1
ATOM 695 C CA . ALA A 1 93 ? 11.045 -0.720 -18.742 1.00 78.25 93 ALA A CA 1
ATOM 696 C C . ALA A 1 93 ? 10.244 -1.857 -19.396 1.00 78.25 93 ALA A C 1
ATOM 698 O O . ALA A 1 93 ? 9.119 -2.136 -18.979 1.00 78.25 93 ALA A O 1
ATOM 699 N N . ASN A 1 94 ? 10.821 -2.563 -20.372 1.00 80.62 94 ASN A N 1
ATOM 700 C CA . ASN A 1 94 ? 10.187 -3.721 -21.006 1.00 80.62 94 ASN A CA 1
ATOM 701 C C . ASN A 1 94 ? 9.984 -4.880 -20.022 1.00 80.62 94 ASN A C 1
ATOM 703 O O . ASN A 1 94 ? 8.911 -5.487 -20.005 1.00 80.62 94 ASN A O 1
ATOM 707 N N . VAL A 1 95 ? 10.968 -5.162 -19.165 1.00 81.75 95 VAL A N 1
ATOM 708 C CA . VAL A 1 95 ? 10.860 -6.186 -18.113 1.00 81.75 95 VAL A CA 1
ATOM 709 C C . VAL A 1 95 ? 9.741 -5.850 -17.126 1.00 81.75 95 VAL A C 1
ATOM 711 O O . VAL A 1 95 ? 8.910 -6.713 -16.826 1.00 81.75 95 VAL A O 1
ATOM 714 N N . ILE A 1 96 ? 9.663 -4.598 -16.668 1.00 78.62 96 ILE A N 1
ATOM 715 C CA . ILE A 1 96 ? 8.616 -4.133 -15.747 1.00 78.62 96 ILE A CA 1
ATOM 716 C C . ILE A 1 96 ? 7.237 -4.187 -16.418 1.00 78.62 96 ILE A C 1
ATOM 718 O O . ILE A 1 96 ? 6.299 -4.739 -15.839 1.00 78.62 96 ILE A O 1
ATOM 722 N N . LYS A 1 97 ? 7.104 -3.703 -17.660 1.00 77.50 97 LYS A N 1
ATOM 723 C CA . LYS A 1 97 ? 5.851 -3.777 -18.434 1.00 77.50 97 LYS A CA 1
ATOM 724 C C . LYS A 1 97 ? 5.386 -5.216 -18.623 1.00 77.50 97 LYS A C 1
ATOM 726 O O . LYS A 1 97 ? 4.215 -5.512 -18.395 1.00 77.50 97 LYS A O 1
ATOM 731 N N . ASN A 1 98 ? 6.296 -6.122 -18.977 1.00 77.94 98 ASN A N 1
ATOM 732 C CA . ASN A 1 98 ? 5.981 -7.536 -19.148 1.00 77.94 98 ASN A CA 1
ATOM 733 C C . ASN A 1 98 ? 5.533 -8.188 -17.830 1.00 77.94 98 ASN A C 1
ATOM 735 O O . ASN A 1 98 ? 4.561 -8.946 -17.817 1.00 77.94 98 ASN A O 1
ATOM 739 N N . ARG A 1 99 ? 6.185 -7.856 -16.705 1.00 78.12 99 ARG A N 1
ATOM 740 C CA . ARG A 1 99 ? 5.753 -8.289 -15.366 1.00 78.12 99 ARG A CA 1
ATOM 741 C C . ARG A 1 99 ? 4.333 -7.821 -15.067 1.00 78.12 99 ARG A C 1
ATOM 743 O O . ARG A 1 99 ? 3.496 -8.651 -14.717 1.00 78.12 99 ARG A O 1
ATOM 750 N N . ILE A 1 100 ? 4.066 -6.523 -15.216 1.00 79.44 100 ILE A N 1
ATOM 751 C CA . ILE A 1 100 ? 2.750 -5.924 -14.957 1.00 79.44 100 ILE A CA 1
ATOM 752 C C . ILE A 1 100 ? 1.685 -6.610 -15.816 1.00 79.44 100 ILE A C 1
ATOM 754 O O . ILE A 1 100 ? 0.704 -7.116 -15.274 1.00 79.44 100 ILE A O 1
ATOM 758 N N . ALA A 1 101 ? 1.905 -6.704 -17.131 1.00 78.75 101 ALA A N 1
ATOM 759 C CA . ALA A 1 101 ? 0.967 -7.325 -18.063 1.00 78.75 101 ALA A CA 1
ATOM 760 C C . ALA A 1 101 ? 0.696 -8.796 -17.722 1.00 78.75 101 ALA A C 1
ATOM 762 O O . ALA A 1 101 ? -0.455 -9.230 -17.728 1.00 78.75 101 ALA A O 1
ATOM 763 N N . THR A 1 102 ? 1.734 -9.556 -17.369 1.00 78.12 102 THR A N 1
ATOM 764 C CA . THR A 1 102 ? 1.584 -10.977 -17.038 1.00 78.12 102 THR A CA 1
ATOM 765 C C . THR A 1 102 ? 0.818 -11.180 -15.731 1.00 78.12 102 THR A C 1
ATOM 767 O O . THR A 1 102 ? -0.119 -11.976 -15.683 1.00 78.12 102 THR A O 1
ATOM 770 N N . VAL A 1 103 ? 1.185 -10.453 -14.669 1.00 80.56 103 VAL A N 1
ATOM 771 C CA . VAL A 1 103 ? 0.546 -10.587 -13.350 1.00 80.56 103 VAL A CA 1
ATOM 772 C C . VAL A 1 103 ? -0.898 -10.093 -13.400 1.00 80.56 103 VAL A C 1
ATOM 774 O O . VAL A 1 103 ? -1.807 -10.821 -13.001 1.00 80.56 103 VAL A O 1
ATOM 777 N N . MET A 1 104 ? -1.134 -8.894 -13.940 1.00 83.50 104 MET A N 1
ATOM 778 C CA . MET A 1 104 ? -2.490 -8.354 -14.062 1.00 83.50 104 MET A CA 1
ATOM 779 C C . MET A 1 104 ? -3.353 -9.184 -15.017 1.00 83.50 104 MET A C 1
ATOM 781 O O . MET A 1 104 ? -4.536 -9.362 -14.742 1.00 83.50 104 MET A O 1
ATOM 785 N N . GLY A 1 105 ? -2.779 -9.730 -16.097 1.00 83.56 105 GLY A N 1
ATOM 786 C CA . GLY A 1 105 ? -3.479 -10.623 -17.023 1.00 83.56 105 GLY A CA 1
ATOM 787 C C . GLY A 1 105 ? -3.917 -11.931 -16.362 1.00 83.56 105 GLY A C 1
ATOM 788 O O . GLY A 1 105 ? -5.065 -12.343 -16.507 1.00 83.56 105 GLY A O 1
ATOM 789 N N . ARG A 1 106 ? -3.046 -12.557 -15.559 1.00 82.88 106 ARG A N 1
ATOM 790 C CA . ARG A 1 106 ? -3.372 -13.792 -14.820 1.00 82.88 106 ARG A CA 1
ATOM 791 C C . ARG A 1 106 ? -4.523 -13.607 -13.826 1.00 82.88 106 ARG A C 1
ATOM 793 O O . ARG A 1 106 ? -5.330 -14.515 -13.644 1.00 82.88 106 ARG A O 1
ATOM 800 N N . PHE A 1 107 ? -4.603 -12.443 -13.189 1.00 82.69 107 PHE A N 1
ATOM 801 C CA . PHE A 1 107 ? -5.602 -12.130 -12.163 1.00 82.69 107 PHE A CA 1
ATOM 802 C C . PHE A 1 107 ? -6.716 -11.197 -12.660 1.00 82.69 107 PHE A C 1
ATOM 804 O O . PHE A 1 107 ? -7.451 -10.607 -11.860 1.00 82.69 107 PHE A O 1
ATOM 811 N N . GLN A 1 108 ? -6.857 -11.059 -13.981 1.00 84.56 108 GLN A N 1
ATOM 812 C CA . GLN A 1 108 ? -7.811 -10.145 -14.593 1.00 84.56 108 GLN A CA 1
ATOM 813 C C . GLN A 1 108 ? -9.241 -10.455 -14.133 1.00 84.56 108 GLN A C 1
ATOM 815 O O . GLN A 1 108 ? -9.701 -11.594 -14.184 1.00 84.56 108 GLN A O 1
ATOM 820 N N . GLY A 1 109 ? -9.944 -9.422 -13.660 1.00 84.88 109 GLY A N 1
ATOM 821 C CA . GLY A 1 109 ? -11.321 -9.535 -13.171 1.00 84.88 109 GLY A CA 1
ATOM 822 C C . GLY A 1 109 ? -11.476 -10.210 -11.803 1.00 84.88 109 GLY A C 1
ATOM 823 O O . GLY A 1 109 ? -12.604 -10.348 -11.337 1.00 84.88 109 GLY A O 1
ATOM 824 N N . LYS A 1 110 ? -10.380 -10.619 -11.147 1.00 85.19 110 LYS A N 1
ATOM 825 C CA . LYS A 1 110 ? -10.422 -11.268 -9.825 1.00 85.19 110 LYS A CA 1
ATOM 826 C C . LYS A 1 110 ? -10.109 -10.322 -8.661 1.00 85.19 110 LYS A C 1
ATOM 828 O O . LYS A 1 110 ? -10.565 -10.564 -7.550 1.00 85.19 110 LYS A O 1
ATOM 833 N N . LEU A 1 111 ? -9.326 -9.272 -8.910 1.00 86.06 111 LEU A N 1
ATOM 834 C CA . LEU A 1 111 ? -8.852 -8.312 -7.906 1.00 86.06 111 LEU A CA 1
ATOM 835 C C . LEU A 1 111 ? -9.490 -6.945 -8.153 1.00 86.06 111 LEU A C 1
ATOM 837 O O . LEU A 1 111 ? -9.636 -6.531 -9.304 1.00 86.06 111 LEU A O 1
ATOM 841 N N . TYR A 1 112 ? -9.856 -6.248 -7.076 1.00 85.00 112 TYR A N 1
ATOM 842 C CA . TYR A 1 112 ? -10.569 -4.969 -7.169 1.00 85.00 112 TYR A CA 1
ATOM 843 C C . TYR A 1 112 ? -9.629 -3.757 -7.201 1.00 85.00 112 TYR A C 1
ATOM 845 O O . TYR A 1 112 ? -10.035 -2.697 -7.661 1.00 85.00 112 TYR A O 1
ATOM 853 N N . ALA A 1 113 ? -8.396 -3.908 -6.710 1.00 85.50 113 ALA A N 1
ATOM 854 C CA . ALA A 1 113 ? -7.370 -2.871 -6.685 1.00 85.50 113 ALA A CA 1
ATOM 855 C C . ALA A 1 113 ? -5.966 -3.491 -6.726 1.00 85.50 113 ALA A C 1
ATOM 857 O O . ALA A 1 113 ? -5.774 -4.657 -6.370 1.00 85.50 113 ALA A O 1
ATOM 858 N N . TRP A 1 114 ? -4.977 -2.697 -7.127 1.00 85.31 114 TRP A N 1
ATOM 859 C CA . TRP A 1 114 ? -3.564 -3.077 -7.135 1.00 85.31 114 TRP A CA 1
ATOM 860 C C . TRP A 1 114 ? -2.706 -1.999 -6.502 1.00 85.31 114 TRP A C 1
ATOM 862 O O . TRP A 1 114 ? -2.825 -0.841 -6.880 1.00 85.31 114 TRP A O 1
ATOM 872 N N . HIS A 1 115 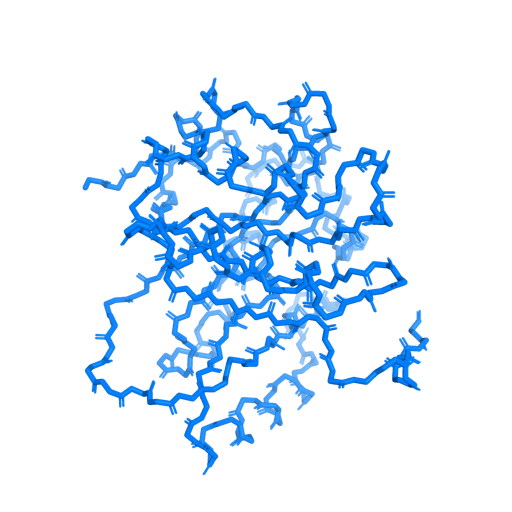? -1.772 -2.392 -5.644 1.00 85.88 115 HIS A N 1
ATOM 873 C CA . HIS A 1 115 ? -0.561 -1.623 -5.384 1.00 85.88 115 HIS A CA 1
ATOM 874 C C . HIS A 1 115 ? 0.329 -1.695 -6.628 1.00 85.88 115 HIS A C 1
ATOM 876 O O . HIS A 1 115 ? 0.886 -2.748 -6.948 1.00 85.88 115 HIS A O 1
ATOM 882 N N . ALA A 1 116 ? 0.410 -0.596 -7.376 1.00 82.81 116 ALA A N 1
ATOM 883 C CA . ALA A 1 116 ? 1.208 -0.528 -8.595 1.00 82.81 116 ALA A CA 1
ATOM 884 C C . ALA A 1 116 ? 2.692 -0.339 -8.279 1.00 82.81 116 ALA A C 1
ATOM 886 O O . ALA A 1 116 ? 3.528 -1.068 -8.808 1.00 82.81 116 ALA A O 1
ATOM 887 N N . VAL A 1 117 ? 2.997 0.609 -7.392 1.00 81.56 117 VAL A N 1
ATOM 888 C CA . VAL A 1 117 ? 4.349 0.906 -6.903 1.00 81.56 117 VAL A CA 1
ATOM 889 C C . VAL A 1 117 ? 4.309 1.094 -5.388 1.00 81.56 117 VAL A C 1
ATOM 891 O O . VAL A 1 117 ? 3.449 1.823 -4.893 1.00 81.56 117 VAL A O 1
ATOM 894 N N . LYS A 1 118 ? 5.220 0.436 -4.662 1.00 84.81 118 LYS A N 1
ATOM 895 C CA . LYS A 1 118 ? 5.344 0.491 -3.191 1.00 84.81 118 LYS A CA 1
ATOM 896 C C . LYS A 1 118 ? 6.693 1.089 -2.792 1.00 84.81 118 LYS A C 1
ATOM 898 O O . LYS A 1 118 ? 7.701 0.744 -3.407 1.00 84.81 118 LYS A O 1
ATOM 903 N N . GLU A 1 119 ? 6.695 1.926 -1.751 1.00 85.69 119 GLU A N 1
ATOM 904 C CA . GLU A 1 119 ? 7.907 2.433 -1.075 1.00 85.69 119 GLU A CA 1
ATOM 905 C C . GLU A 1 119 ? 8.924 3.064 -2.029 1.00 85.69 119 GLU A C 1
ATOM 907 O O . GLU A 1 119 ? 10.070 2.634 -2.135 1.00 85.69 119 GLU A O 1
ATOM 912 N N . ILE A 1 120 ? 8.468 4.074 -2.765 1.00 82.31 120 ILE A N 1
ATOM 913 C CA . ILE A 1 120 ? 9.297 4.822 -3.722 1.00 82.31 120 ILE A CA 1
ATOM 914 C C . ILE A 1 120 ? 9.887 6.109 -3.130 1.00 82.31 120 ILE A C 1
ATOM 916 O O . ILE A 1 120 ? 10.638 6.801 -3.813 1.00 82.31 120 ILE A O 1
ATOM 920 N N . PHE A 1 121 ? 9.55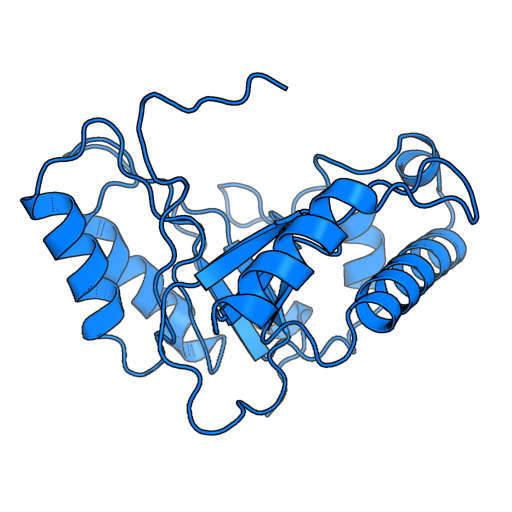9 6.422 -1.876 1.00 82.62 121 PHE A N 1
ATOM 921 C CA . PHE A 1 121 ? 10.035 7.595 -1.151 1.00 82.62 121 PHE A CA 1
ATOM 922 C C . PHE A 1 121 ? 10.936 7.190 0.011 1.00 82.62 121 PHE A C 1
ATOM 924 O O . PHE A 1 121 ? 10.656 6.204 0.692 1.00 82.62 121 PHE A O 1
ATOM 931 N N . ASN A 1 122 ? 11.970 7.990 0.247 1.00 81.88 122 ASN A N 1
ATOM 932 C CA . ASN A 1 122 ? 12.717 8.020 1.497 1.00 81.88 122 ASN A CA 1
ATOM 933 C C . ASN A 1 122 ? 11.919 8.785 2.567 1.00 81.88 122 ASN A C 1
ATOM 935 O O . ASN A 1 122 ? 10.946 9.488 2.274 1.00 81.88 122 ASN A O 1
ATOM 939 N N . GLU A 1 123 ? 12.366 8.701 3.815 1.00 81.94 123 GLU A N 1
ATOM 940 C CA . GLU A 1 123 ? 11.733 9.351 4.967 1.00 81.94 123 GLU A CA 1
ATOM 941 C C . GLU A 1 123 ? 11.804 10.884 4.913 1.00 81.94 123 GLU A C 1
ATOM 943 O O . GLU A 1 123 ? 10.987 11.559 5.535 1.00 81.94 123 GLU A O 1
ATOM 948 N N . ASP A 1 124 ? 12.753 11.443 4.157 1.00 79.56 124 ASP A N 1
ATOM 949 C CA . ASP A 1 124 ? 12.882 12.885 3.912 1.00 79.56 124 ASP A CA 1
ATOM 950 C C . ASP A 1 124 ? 12.008 13.387 2.742 1.00 79.56 124 ASP A C 1
ATOM 952 O O . ASP A 1 124 ? 12.069 14.562 2.374 1.00 79.56 124 ASP A O 1
ATOM 956 N N . GLY A 1 125 ? 11.197 12.503 2.151 1.00 75.62 125 GLY A N 1
ATOM 957 C CA . GLY A 1 125 ? 10.325 12.796 1.015 1.00 75.62 125 GLY A CA 1
ATOM 958 C C . GLY A 1 125 ? 11.033 12.809 -0.340 1.00 75.62 125 GLY A C 1
ATOM 959 O O . GLY A 1 125 ? 10.376 12.997 -1.366 1.00 75.62 125 GLY A O 1
ATOM 960 N N . THR A 1 126 ? 12.349 12.587 -0.388 1.00 80.81 126 THR A N 1
ATOM 961 C CA . THR A 1 126 ? 13.061 12.392 -1.656 1.00 80.81 126 THR A CA 1
ATOM 962 C C . THR A 1 126 ? 12.761 11.015 -2.242 1.00 80.81 126 THR A C 1
ATOM 964 O O . THR A 1 126 ? 12.306 10.100 -1.557 1.00 80.81 126 THR A O 1
ATOM 967 N N . MET A 1 127 ? 12.996 10.848 -3.541 1.00 79.38 127 MET A N 1
ATOM 968 C CA . MET A 1 127 ? 12.778 9.564 -4.201 1.00 79.38 127 MET A CA 1
ATOM 969 C C . MET A 1 127 ? 13.868 8.564 -3.819 1.00 79.38 127 MET A C 1
ATOM 971 O O . MET A 1 127 ? 15.065 8.871 -3.843 1.00 79.38 127 MET A O 1
ATOM 975 N N . GLN A 1 128 ? 13.448 7.342 -3.510 1.00 82.19 128 GLN A N 1
ATOM 976 C CA . GLN A 1 128 ? 14.365 6.258 -3.211 1.00 82.19 128 GLN A CA 1
ATOM 977 C C . GLN A 1 128 ? 15.141 5.862 -4.472 1.00 82.19 128 GLN A C 1
ATOM 979 O O . GLN A 1 128 ? 14.563 5.477 -5.492 1.00 82.19 128 GLN A O 1
ATOM 984 N N . GLN A 1 129 ? 16.470 5.909 -4.383 1.00 82.50 129 GLN A N 1
ATOM 985 C CA . GLN A 1 129 ? 17.355 5.516 -5.475 1.00 82.50 129 GLN A CA 1
ATOM 986 C C . GLN A 1 129 ? 17.306 3.997 -5.672 1.00 82.50 129 GLN A C 1
ATOM 988 O O . GLN A 1 129 ? 17.858 3.227 -4.888 1.00 82.50 129 GLN A O 1
ATOM 993 N N . SER A 1 130 ? 16.629 3.563 -6.732 1.00 80.69 130 SER A N 1
ATOM 994 C CA . SER A 1 130 ? 16.521 2.159 -7.128 1.00 80.69 130 SER A CA 1
ATOM 995 C C . SER A 1 130 ? 16.409 2.043 -8.645 1.00 80.69 130 SER A C 1
ATOM 997 O O . SER A 1 130 ? 16.071 3.005 -9.332 1.00 80.69 130 SER A O 1
ATOM 999 N N . VAL A 1 131 ? 16.622 0.844 -9.193 1.00 79.06 131 VAL A N 1
ATOM 1000 C CA . VAL A 1 131 ? 16.419 0.608 -10.634 1.00 79.06 131 VAL A CA 1
ATOM 1001 C C . VAL A 1 131 ? 14.985 0.943 -11.081 1.00 79.06 131 VAL A C 1
ATOM 1003 O O . VAL A 1 131 ? 14.772 1.379 -12.207 1.00 79.06 131 VAL A O 1
ATOM 1006 N N . ILE A 1 132 ? 14.002 0.829 -10.178 1.00 75.00 132 ILE A N 1
ATOM 1007 C CA . ILE A 1 132 ? 12.602 1.197 -10.435 1.00 75.00 132 ILE A CA 1
ATOM 1008 C C . ILE A 1 132 ? 12.464 2.704 -10.662 1.00 75.00 132 ILE A C 1
ATOM 1010 O O . ILE A 1 132 ? 11.737 3.105 -11.568 1.00 75.00 132 ILE A O 1
ATOM 1014 N N . TYR A 1 133 ? 13.169 3.531 -9.881 1.00 74.00 133 TYR A N 1
ATOM 1015 C CA . TYR A 1 133 ? 13.125 4.991 -10.004 1.00 74.00 133 TYR A CA 1
ATOM 1016 C C . TYR A 1 133 ? 13.458 5.455 -11.427 1.00 74.00 133 TYR A C 1
ATOM 1018 O O . TYR A 1 133 ? 12.689 6.201 -12.030 1.00 74.00 133 TYR A O 1
ATOM 1026 N N . ASN A 1 134 ? 14.522 4.894 -12.007 1.00 68.94 134 ASN A N 1
ATOM 1027 C CA . ASN A 1 134 ? 14.982 5.215 -13.363 1.00 68.94 134 ASN A CA 1
ATOM 1028 C C . ASN A 1 134 ? 13.921 4.919 -14.446 1.00 68.94 134 ASN A C 1
ATOM 1030 O O . ASN A 1 134 ? 13.923 5.523 -15.519 1.00 68.94 134 ASN A O 1
ATOM 1034 N N . VAL A 1 135 ? 13.000 3.986 -14.184 1.00 66.94 135 VAL A N 1
ATOM 1035 C CA . VAL A 1 135 ? 11.884 3.667 -15.092 1.00 66.94 135 VAL A CA 1
ATOM 1036 C C . VAL A 1 135 ? 10.684 4.579 -14.851 1.00 66.94 135 VAL A C 1
ATOM 1038 O O . VAL A 1 135 ? 10.041 5.004 -15.808 1.00 66.94 135 VAL A O 1
ATOM 1041 N N . LEU A 1 136 ? 10.385 4.916 -13.595 1.00 66.19 136 LEU A N 1
ATOM 1042 C CA . LEU A 1 136 ? 9.274 5.813 -13.256 1.00 66.19 136 LEU A CA 1
ATOM 1043 C C . LEU A 1 136 ? 9.500 7.247 -13.756 1.00 66.19 136 LEU A C 1
ATOM 1045 O O . LEU A 1 136 ? 8.534 7.930 -14.088 1.00 66.19 136 LEU A O 1
ATOM 1049 N N . GLU A 1 137 ? 10.753 7.694 -13.869 1.00 60.38 137 GLU A N 1
ATOM 1050 C CA . GLU A 1 137 ? 11.080 8.986 -14.489 1.00 60.38 137 GLU A CA 1
ATOM 1051 C C . GLU A 1 137 ? 10.817 9.016 -16.004 1.00 60.38 137 GLU A C 1
ATOM 1053 O O . GLU A 1 137 ? 10.560 10.081 -16.566 1.00 60.38 137 GLU A O 1
ATOM 1058 N N . THR A 1 138 ? 10.872 7.863 -16.678 1.00 54.84 138 THR A N 1
ATOM 1059 C CA . THR A 1 138 ? 10.842 7.777 -18.149 1.00 54.84 138 THR A CA 1
ATOM 1060 C C . THR A 1 138 ? 9.478 7.387 -18.729 1.00 54.84 138 THR A C 1
ATOM 1062 O O . THR A 1 138 ? 9.274 7.549 -19.933 1.00 54.84 138 THR A O 1
ATOM 1065 N N . ASP A 1 139 ? 8.516 6.947 -17.906 1.00 51.25 139 ASP A N 1
ATOM 1066 C CA . ASP A 1 139 ? 7.156 6.585 -18.337 1.00 51.25 139 ASP A CA 1
ATOM 1067 C C . ASP A 1 139 ? 6.071 7.214 -17.438 1.00 51.25 139 ASP A C 1
ATOM 1069 O O . ASP A 1 139 ? 5.763 6.751 -16.341 1.00 51.25 139 ASP A O 1
ATOM 1073 N N . SER A 1 140 ? 5.476 8.304 -17.930 1.00 52.91 140 SER A N 1
ATOM 1074 C CA . SER A 1 140 ? 4.555 9.206 -17.215 1.00 52.91 140 SER A CA 1
ATOM 1075 C C . SER A 1 140 ? 3.061 8.883 -17.417 1.00 52.91 140 SER A C 1
ATOM 1077 O O . SER A 1 140 ? 2.186 9.685 -17.082 1.00 52.91 140 SER A O 1
ATOM 1079 N N . GLY A 1 141 ? 2.745 7.722 -18.000 1.00 53.91 141 GLY A N 1
ATOM 1080 C CA . GLY A 1 141 ? 1.388 7.361 -18.425 1.00 53.91 141 GLY A CA 1
ATOM 1081 C C . GLY A 1 141 ? 0.588 6.476 -17.465 1.00 53.91 141 GLY A C 1
ATOM 1082 O O . GLY A 1 141 ? -0.561 6.165 -17.781 1.00 53.91 141 GLY A O 1
ATOM 1083 N N . ILE A 1 142 ? 1.156 6.039 -16.332 1.00 60.59 142 ILE A N 1
ATOM 1084 C CA . ILE A 1 142 ? 0.450 5.158 -15.386 1.00 60.59 142 ILE A CA 1
ATOM 1085 C C . ILE A 1 142 ? -0.654 5.971 -14.692 1.00 60.59 142 ILE A C 1
ATOM 1087 O O . ILE A 1 142 ? -0.345 6.917 -13.964 1.00 60.59 142 ILE A O 1
ATOM 1091 N N . PRO A 1 143 ? -1.937 5.637 -14.907 1.00 67.25 143 PRO A N 1
ATOM 1092 C CA . PRO A 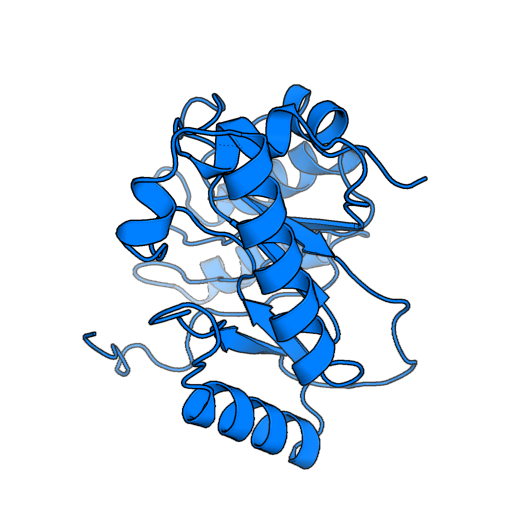1 143 ? -3.028 6.404 -14.334 1.00 67.25 143 PRO A CA 1
ATOM 1093 C C . PRO A 1 143 ? -3.157 6.066 -12.853 1.00 67.25 143 PRO A C 1
ATOM 1095 O O . PRO A 1 143 ? -3.690 5.017 -12.529 1.00 67.25 143 PRO A O 1
ATOM 1098 N N . ILE A 1 144 ? -2.665 6.915 -11.954 1.00 74.06 144 ILE A N 1
ATOM 1099 C CA . ILE A 1 144 ? -2.830 6.665 -10.520 1.00 74.06 144 ILE A CA 1
ATOM 1100 C C . ILE A 1 144 ? -4.253 7.032 -10.108 1.00 74.06 144 ILE A C 1
ATOM 1102 O O . ILE A 1 144 ? -4.677 8.179 -10.267 1.00 74.06 144 ILE A O 1
ATOM 1106 N N . ASP A 1 145 ? -4.973 6.042 -9.584 1.00 78.00 145 ASP A N 1
ATOM 1107 C CA . ASP A 1 145 ? -6.350 6.196 -9.113 1.00 78.00 145 ASP A CA 1
ATOM 1108 C C . ASP A 1 145 ? -6.405 6.368 -7.582 1.00 78.00 145 ASP A C 1
ATOM 1110 O O . ASP A 1 145 ? -7.376 6.906 -7.059 1.00 78.00 145 ASP A O 1
ATOM 1114 N N . GLY A 1 146 ? -5.364 5.926 -6.862 1.00 81.81 146 GLY A N 1
ATOM 1115 C CA . GLY A 1 146 ? -5.329 5.901 -5.400 1.00 81.81 146 GLY A CA 1
ATOM 1116 C C . GLY A 1 146 ? -3.948 6.175 -4.793 1.00 81.81 146 GLY A C 1
ATOM 1117 O O . GLY A 1 146 ? -2.930 5.794 -5.372 1.00 81.81 146 GLY A O 1
ATOM 1118 N N . ILE A 1 147 ? -3.907 6.739 -3.582 1.00 84.56 147 ILE A N 1
ATOM 1119 C CA . ILE A 1 147 ? -2.714 6.773 -2.718 1.00 84.56 147 ILE A CA 1
ATOM 1120 C C . ILE A 1 147 ? -3.043 6.050 -1.411 1.00 84.56 147 ILE A C 1
ATOM 1122 O O . ILE A 1 147 ? -3.864 6.525 -0.640 1.00 84.56 147 ILE A O 1
ATOM 1126 N N . GLY A 1 148 ? -2.413 4.908 -1.151 1.00 85.25 148 GLY A N 1
ATOM 1127 C CA . GLY A 1 148 ? -2.574 4.158 0.093 1.00 85.25 148 GLY A CA 1
ATOM 1128 C C . GLY A 1 148 ? -1.504 4.496 1.127 1.00 85.25 148 GLY A C 1
ATOM 1129 O O . GLY A 1 148 ? -0.329 4.615 0.775 1.00 85.25 148 GLY A O 1
ATOM 1130 N N . SER A 1 149 ? -1.908 4.595 2.394 1.00 87.31 149 SER A N 1
ATOM 1131 C CA . SER A 1 149 ? -0.999 4.586 3.548 1.00 87.31 149 SER A CA 1
ATOM 1132 C C . SER A 1 149 ? -0.858 3.159 4.062 1.00 87.31 149 SER A C 1
ATOM 1134 O O . SER A 1 149 ? -1.877 2.490 4.244 1.00 87.31 149 SER A O 1
ATOM 1136 N N . GLN A 1 150 ? 0.368 2.695 4.320 1.00 86.19 150 GLN A N 1
ATOM 1137 C CA . GLN A 1 150 ? 0.562 1.431 5.040 1.00 86.19 150 GLN A CA 1
ATOM 1138 C C . GLN A 1 150 ? -0.021 1.535 6.452 1.00 86.19 150 GLN A C 1
ATOM 1140 O O . GLN A 1 150 ? -0.848 0.717 6.823 1.00 86.19 150 GLN A O 1
ATOM 1145 N N . SER A 1 151 ? 0.285 2.620 7.170 1.00 90.25 151 SER A N 1
ATOM 1146 C CA . SER A 1 151 ? -0.126 2.816 8.565 1.00 90.25 151 SER A CA 1
ATOM 1147 C C . SER A 1 151 ? 0.398 1.715 9.497 1.00 90.25 151 SER A C 1
ATOM 1149 O O . SER A 1 151 ? -0.348 1.201 10.322 1.00 90.25 151 SER A O 1
ATOM 1151 N N . HIS A 1 152 ? 1.689 1.393 9.383 1.00 91.19 152 HIS A N 1
ATOM 1152 C CA . HIS A 1 152 ? 2.423 0.698 10.440 1.00 91.19 152 HIS A CA 1
ATOM 1153 C C . HIS A 1 152 ? 2.730 1.695 11.559 1.00 91.19 152 HIS A C 1
ATOM 1155 O O . HIS A 1 152 ? 3.600 2.557 11.398 1.00 91.19 152 HIS A O 1
ATOM 1161 N N . LEU A 1 153 ? 1.967 1.645 12.650 1.00 91.50 153 LEU A N 1
ATOM 1162 C CA . LEU A 1 153 ? 1.966 2.683 13.680 1.00 91.50 153 LEU A CA 1
ATOM 1163 C C . LEU A 1 153 ? 2.749 2.270 14.926 1.00 91.50 153 LEU A C 1
ATOM 1165 O O . LEU A 1 153 ? 2.749 1.116 15.358 1.00 91.50 153 LEU A O 1
ATOM 1169 N N . ASN A 1 154 ? 3.381 3.259 15.548 1.00 90.50 154 ASN A N 1
ATOM 1170 C CA . ASN A 1 154 ? 4.123 3.086 16.791 1.00 90.50 154 ASN A CA 1
ATOM 1171 C C . ASN A 1 154 ? 3.229 3.200 18.037 1.00 90.50 154 ASN A C 1
ATOM 1173 O O . ASN A 1 154 ? 2.052 3.567 17.982 1.00 90.50 154 ASN A O 1
ATOM 1177 N N . TYR A 1 155 ? 3.833 2.907 19.191 1.00 88.69 155 TYR A N 1
ATOM 1178 C CA . TYR A 1 155 ? 3.241 3.120 20.511 1.00 88.69 155 TYR A CA 1
ATOM 1179 C C . TYR A 1 155 ? 2.799 4.578 20.707 1.00 88.69 155 TYR A C 1
ATOM 1181 O O . TYR A 1 155 ? 3.464 5.501 20.235 1.00 88.69 155 TYR A O 1
ATOM 1189 N N . THR A 1 156 ? 1.726 4.794 21.478 1.00 89.62 156 THR A N 1
ATOM 1190 C CA . THR A 1 156 ? 1.236 6.140 21.822 1.00 89.62 156 THR A CA 1
ATOM 1191 C C . THR A 1 156 ? 2.356 7.035 22.351 1.00 89.62 156 THR A C 1
ATOM 1193 O O . THR A 1 156 ? 3.120 6.646 23.237 1.00 89.62 156 THR A O 1
ATOM 1196 N N . GLY A 1 157 ? 2.415 8.262 21.840 1.00 86.88 157 GLY A N 1
ATOM 1197 C CA . GLY A 1 157 ? 3.400 9.277 22.195 1.00 86.88 157 GLY A CA 1
ATOM 1198 C C . GLY A 1 157 ? 4.705 9.188 21.404 1.00 86.88 157 GLY A C 1
ATOM 1199 O O . GLY A 1 157 ? 5.594 10.011 21.627 1.00 86.88 157 GLY A O 1
ATOM 1200 N N . GLN A 1 158 ? 4.847 8.219 20.497 1.00 89.06 158 GLN A N 1
ATOM 1201 C CA . GLN A 1 158 ? 5.985 8.134 19.584 1.00 89.06 158 GLN A CA 1
ATOM 1202 C C . GLN A 1 158 ? 5.657 8.755 18.226 1.00 89.06 158 GLN A C 1
ATOM 1204 O O . GLN A 1 158 ? 4.502 8.890 17.826 1.00 89.06 158 GLN A O 1
ATOM 1209 N N . PHE A 1 159 ? 6.704 9.129 17.492 1.00 87.12 159 PHE A N 1
ATOM 1210 C CA . PHE A 1 159 ? 6.545 9.545 16.105 1.00 87.12 159 PHE A CA 1
ATOM 1211 C C . PHE A 1 159 ? 5.913 8.409 15.286 1.00 87.12 159 PHE A C 1
ATOM 1213 O O . PHE A 1 159 ? 6.386 7.272 15.333 1.00 87.12 159 PHE A O 1
ATOM 1220 N N . GLY A 1 160 ? 4.854 8.727 14.539 1.00 84.88 160 GLY A N 1
ATOM 1221 C CA . GLY A 1 160 ? 4.091 7.738 13.778 1.00 84.88 160 GLY A CA 1
ATOM 1222 C C . GLY A 1 160 ? 3.081 6.943 14.612 1.00 84.88 160 GLY A C 1
ATOM 1223 O O . GLY A 1 160 ? 2.790 5.805 14.263 1.00 84.88 160 GLY A O 1
ATOM 1224 N N . ASP A 1 161 ? 2.571 7.492 15.719 1.00 91.19 161 ASP A N 1
ATOM 1225 C CA . ASP A 1 161 ? 1.423 6.915 16.430 1.00 91.19 161 ASP A CA 1
ATOM 1226 C C . ASP A 1 161 ? 0.069 7.254 15.762 1.00 91.19 161 ASP A C 1
ATOM 1228 O O . ASP A 1 161 ? -0.009 7.997 14.778 1.00 91.19 161 ASP A O 1
ATOM 1232 N N . ALA A 1 162 ? -1.020 6.701 16.307 1.00 90.81 162 ALA A N 1
ATOM 1233 C CA . ALA A 1 162 ? -2.373 6.859 15.767 1.00 90.81 162 ALA A CA 1
ATOM 1234 C C . ALA A 1 162 ? -2.879 8.311 15.712 1.00 90.81 162 ALA A C 1
ATOM 1236 O O . ALA A 1 162 ? -3.668 8.643 14.821 1.00 90.81 162 ALA A O 1
ATOM 1237 N N . SER A 1 163 ? -2.386 9.195 16.582 1.00 90.75 163 SER A N 1
ATOM 1238 C CA . SER A 1 163 ? -2.857 10.583 16.660 1.00 90.75 163 SER A CA 1
ATOM 1239 C C . SER A 1 163 ? -2.470 11.424 15.442 1.00 90.75 163 SER A C 1
ATOM 1241 O O . SER A 1 163 ? -3.168 12.372 15.071 1.00 90.75 163 SER A O 1
ATOM 1243 N N . GLY A 1 164 ? -1.389 11.046 14.755 1.00 88.69 164 GLY A N 1
ATOM 1244 C CA . GLY A 1 164 ? -0.928 11.710 13.535 1.00 88.69 164 GLY A CA 1
ATOM 1245 C C . GLY A 1 164 ? -1.678 11.300 12.263 1.00 88.69 164 GLY A C 1
ATOM 1246 O O . GLY A 1 164 ? -1.613 12.018 11.260 1.00 88.69 164 GLY A O 1
ATOM 1247 N N . VAL A 1 165 ? -2.408 10.178 12.280 1.00 89.12 165 VAL A N 1
ATOM 1248 C CA . VAL A 1 165 ? -2.962 9.547 11.065 1.00 89.12 165 VAL A CA 1
ATOM 1249 C C . VAL A 1 165 ? -3.947 10.464 10.346 1.00 89.12 165 VAL A C 1
ATOM 1251 O O . VAL A 1 165 ? -3.863 10.627 9.130 1.00 89.12 165 VAL A O 1
ATOM 1254 N N . GLY A 1 166 ? -4.848 11.123 11.081 1.00 87.81 166 GLY A N 1
ATOM 1255 C CA . GLY A 1 166 ? -5.839 12.024 10.482 1.00 87.81 166 GLY A CA 1
ATOM 1256 C C . GLY A 1 166 ? -5.201 13.186 9.719 1.00 87.81 166 GLY A C 1
ATOM 1257 O O . GLY A 1 166 ? -5.611 13.492 8.598 1.00 87.81 166 GLY A O 1
ATOM 1258 N N . ALA A 1 167 ? -4.157 13.794 10.288 1.00 87.00 167 ALA A N 1
ATOM 1259 C CA . ALA A 1 167 ? -3.425 14.878 9.640 1.00 87.00 167 ALA A CA 1
ATOM 1260 C C . ALA A 1 167 ? -2.646 14.387 8.409 1.00 87.00 167 ALA A C 1
ATOM 1262 O O . ALA A 1 167 ? -2.666 15.052 7.373 1.00 87.00 167 ALA A O 1
ATOM 1263 N N . ALA A 1 168 ? -2.013 13.213 8.492 1.00 83.69 168 ALA A N 1
ATOM 1264 C CA . ALA A 1 168 ? -1.287 12.614 7.373 1.00 83.69 168 ALA A CA 1
ATOM 1265 C C . ALA A 1 168 ? -2.220 12.289 6.194 1.00 83.69 168 ALA A C 1
ATOM 1267 O O . ALA A 1 168 ? -1.940 12.668 5.055 1.00 83.69 168 ALA A O 1
ATOM 1268 N N . MET A 1 169 ? -3.376 11.673 6.462 1.00 83.38 169 MET A N 1
ATOM 1269 C CA . MET A 1 169 ? -4.384 11.407 5.432 1.00 83.38 169 MET A CA 1
ATOM 1270 C C . MET A 1 169 ? -4.879 12.706 4.795 1.00 83.38 169 MET A C 1
ATOM 1272 O O . MET A 1 169 ? -4.875 12.818 3.567 1.00 83.38 169 MET A O 1
ATOM 1276 N N . GLN A 1 170 ? -5.189 13.719 5.613 1.00 83.31 170 GLN A N 1
ATOM 1277 C CA . GLN A 1 170 ? -5.610 15.037 5.135 1.00 83.31 170 GLN A CA 1
ATOM 1278 C C . GLN A 1 170 ? -4.563 15.698 4.227 1.00 83.31 170 GLN A C 1
ATOM 1280 O O . GLN A 1 170 ? -4.909 16.363 3.250 1.00 83.31 170 GLN A O 1
ATOM 1285 N N . ALA A 1 171 ? -3.276 15.522 4.522 1.00 78.88 171 ALA A N 1
ATOM 1286 C CA . ALA A 1 171 ? -2.195 16.115 3.741 1.00 78.88 171 ALA A CA 1
ATOM 1287 C C . ALA A 1 171 ? -2.083 15.505 2.333 1.00 78.88 171 ALA A C 1
ATOM 1289 O O . ALA A 1 171 ? -1.666 16.172 1.388 1.00 78.88 171 ALA A O 1
ATOM 1290 N N . THR A 1 172 ? -2.541 14.264 2.167 1.00 72.62 172 THR A N 1
ATOM 1291 C CA . THR A 1 172 ? -2.633 13.601 0.861 1.00 72.62 172 THR A CA 1
ATOM 1292 C C . THR A 1 172 ? -3.951 13.893 0.129 1.00 72.62 172 THR A C 1
ATOM 1294 O O . THR A 1 172 ? -4.172 13.351 -0.961 1.00 72.62 172 THR A O 1
ATOM 1297 N N . CYS A 1 173 ? -4.811 14.780 0.672 1.00 70.88 173 CYS A N 1
ATOM 1298 C CA . CYS A 1 173 ? -6.182 14.953 0.192 1.00 70.88 173 CYS A CA 1
ATOM 1299 C C . CYS A 1 173 ? -6.333 15.460 -1.244 1.00 70.88 173 CYS A C 1
ATOM 1301 O O . CYS A 1 173 ? -7.226 15.038 -1.981 1.00 70.88 173 CYS A O 1
ATOM 1303 N N . SER A 1 174 ? -5.446 16.362 -1.650 1.00 68.19 174 SER A N 1
ATOM 1304 C CA . SER A 1 174 ? -5.446 16.971 -2.984 1.00 68.19 174 SER A CA 1
ATOM 1305 C C . SER A 1 174 ? -4.784 16.099 -4.048 1.00 68.19 174 SER A C 1
ATOM 1307 O O . SER A 1 174 ? -4.941 16.368 -5.237 1.00 68.19 174 SER A O 1
ATOM 1309 N N . ALA A 1 175 ? -4.037 15.074 -3.639 1.00 69.50 175 ALA A N 1
ATOM 1310 C CA . ALA A 1 175 ? -3.212 14.309 -4.555 1.00 69.50 175 ALA A CA 1
ATOM 1311 C C . ALA A 1 175 ? -4.050 13.282 -5.341 1.00 69.50 175 ALA A C 1
ATOM 1313 O O . ALA A 1 175 ? -3.977 13.225 -6.566 1.00 69.50 175 ALA A O 1
ATOM 1314 N N . SER A 1 176 ? -4.897 12.507 -4.665 1.00 73.94 176 SER A N 1
ATOM 1315 C CA . SER A 1 176 ? -5.619 11.373 -5.264 1.00 73.94 176 SER A CA 1
ATOM 1316 C C . SER A 1 176 ? -7.131 11.431 -5.000 1.00 73.94 176 SER A C 1
ATOM 1318 O O . SER A 1 176 ? -7.543 12.032 -4.011 1.00 73.94 176 SER A O 1
ATOM 1320 N N . PRO A 1 177 ? -7.988 10.836 -5.847 1.00 76.50 177 PRO A N 1
ATOM 1321 C CA . PRO A 1 177 ? -9.412 10.704 -5.542 1.00 76.50 177 PRO A CA 1
ATOM 1322 C C . PRO A 1 177 ? -9.726 9.594 -4.521 1.00 76.50 177 PRO A C 1
ATOM 1324 O O . PRO A 1 177 ? -10.770 9.668 -3.884 1.00 76.50 177 PRO A O 1
ATOM 1327 N N . GLU A 1 178 ? -8.849 8.597 -4.341 1.00 83.69 178 GLU A N 1
ATOM 1328 C CA . GLU A 1 178 ? -9.039 7.510 -3.363 1.00 83.69 178 GLU A CA 1
ATOM 1329 C C . GLU A 1 178 ? -7.823 7.339 -2.438 1.00 83.69 178 GLU A C 1
ATOM 1331 O O . GLU A 1 178 ? -6.674 7.440 -2.895 1.00 83.69 178 GLU A O 1
ATOM 1336 N N . ARG A 1 179 ? -8.067 7.060 -1.144 1.00 85.75 179 ARG A N 1
ATOM 1337 C CA . ARG A 1 179 ? -7.019 6.875 -0.120 1.00 85.75 179 ARG A CA 1
ATOM 1338 C C . ARG A 1 179 ? -7.290 5.756 0.896 1.00 85.75 179 ARG A C 1
ATOM 1340 O O . ARG A 1 179 ? -7.845 6.009 1.960 1.00 85.75 179 ARG A O 1
ATOM 1347 N N . PRO A 1 180 ? -6.918 4.500 0.612 1.00 87.38 180 PRO A N 1
ATOM 1348 C CA . PRO A 1 180 ? -7.068 3.414 1.580 1.00 87.38 180 PRO A CA 1
ATOM 1349 C C . PR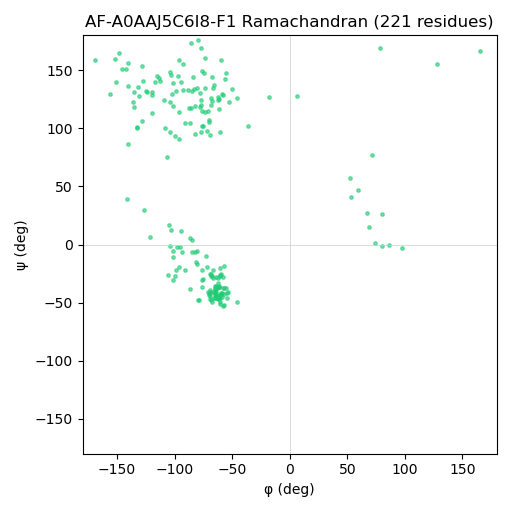O A 1 180 ? -5.997 3.450 2.685 1.00 87.38 180 PRO A C 1
ATOM 1351 O O . PRO A 1 180 ? -4.844 3.800 2.426 1.00 87.38 180 PRO A O 1
ATOM 1354 N N . MET A 1 181 ? -6.350 2.981 3.885 1.00 88.81 181 MET A N 1
ATOM 1355 C CA . MET A 1 181 ? -5.365 2.417 4.817 1.00 88.81 181 MET A CA 1
ATOM 1356 C C . MET A 1 181 ? -5.168 0.946 4.478 1.00 88.81 181 MET A C 1
ATOM 1358 O O . MET A 1 181 ? -6.115 0.163 4.507 1.00 88.81 181 MET A O 1
ATOM 1362 N N . ALA A 1 182 ? -3.958 0.590 4.082 1.00 86.69 182 ALA A N 1
ATOM 1363 C CA . ALA A 1 182 ? -3.686 -0.673 3.419 1.00 86.69 182 ALA A CA 1
ATOM 1364 C C . ALA A 1 182 ? -3.082 -1.728 4.357 1.00 86.69 182 ALA A C 1
ATOM 1366 O O . ALA A 1 182 ? -3.288 -2.909 4.130 1.00 86.69 182 ALA A O 1
ATOM 1367 N N . GLU A 1 183 ? -2.326 -1.355 5.383 1.00 88.75 183 GLU A N 1
ATOM 1368 C CA . GLU A 1 183 ? -1.501 -2.316 6.135 1.00 88.75 183 GLU A CA 1
ATOM 1369 C C . GLU A 1 183 ? -1.530 -1.984 7.634 1.00 88.75 183 GLU A C 1
ATOM 1371 O O . GLU A 1 183 ? -0.509 -2.034 8.305 1.00 88.75 183 GLU A O 1
ATOM 1376 N N . LEU A 1 184 ? -2.702 -1.589 8.154 1.00 90.38 184 LEU A N 1
ATOM 1377 C CA . LEU A 1 184 ? -2.822 -1.062 9.512 1.00 90.38 184 LEU A CA 1
ATOM 1378 C C . LEU A 1 184 ? -2.402 -2.112 10.546 1.00 90.38 184 LEU A C 1
ATOM 1380 O O . LEU A 1 184 ? -3.086 -3.119 10.730 1.00 90.38 184 LEU A O 1
ATOM 1384 N N . ASP A 1 185 ? -1.345 -1.808 11.280 1.00 90.25 185 ASP A N 1
ATOM 1385 C CA . ASP A 1 185 ? -0.985 -2.446 12.537 1.00 90.25 185 ASP A CA 1
ATOM 1386 C C . ASP A 1 185 ? -0.470 -1.382 13.514 1.00 90.25 185 ASP A C 1
ATOM 1388 O O . ASP A 1 185 ? -0.092 -0.275 13.126 1.00 90.25 185 ASP A O 1
ATOM 1392 N N . ILE A 1 186 ? -0.560 -1.666 14.814 1.00 90.12 186 ILE A N 1
ATOM 1393 C CA . ILE A 1 186 ? -0.175 -0.718 15.863 1.00 90.12 186 ILE A CA 1
ATOM 1394 C C . ILE A 1 186 ? 0.644 -1.460 16.913 1.00 90.12 186 ILE A C 1
ATOM 1396 O O . ILE A 1 186 ? 0.154 -2.385 17.567 1.00 90.12 186 ILE A O 1
ATOM 1400 N N . ALA A 1 187 ? 1.894 -1.049 17.102 1.00 84.94 187 ALA A N 1
ATOM 1401 C CA . ALA A 1 187 ? 2.760 -1.633 18.116 1.00 84.94 187 ALA A CA 1
ATOM 1402 C C . ALA A 1 187 ? 2.187 -1.402 19.529 1.00 84.94 187 ALA A C 1
ATOM 1404 O O . ALA A 1 187 ? 1.929 -0.268 19.936 1.00 84.94 187 ALA A O 1
ATOM 1405 N N . GLY A 1 188 ? 1.994 -2.491 20.284 1.00 83.56 188 GLY A N 1
ATOM 1406 C CA . GLY A 1 188 ? 1.448 -2.445 21.646 1.00 83.56 188 GLY A CA 1
ATOM 1407 C C . GLY A 1 188 ? -0.008 -1.999 21.739 1.00 83.56 188 GLY A C 1
ATOM 1408 O O . GLY A 1 188 ? -0.387 -1.417 22.755 1.00 83.56 188 GLY A O 1
ATOM 1409 N N . ALA A 1 189 ? -0.785 -2.237 20.680 1.00 74.50 189 ALA A N 1
ATOM 1410 C CA . ALA A 1 189 ? -2.103 -1.661 20.472 1.00 74.50 189 ALA A CA 1
ATOM 1411 C C . ALA A 1 189 ? -3.040 -1.687 21.695 1.00 74.50 189 ALA A C 1
ATOM 1413 O O . ALA A 1 189 ? -3.377 -2.745 22.232 1.00 74.50 189 ALA A O 1
ATOM 1414 N N . GLY A 1 190 ? -3.562 -0.514 22.052 1.00 80.88 190 GLY A N 1
ATOM 1415 C CA . GLY A 1 190 ? -4.787 -0.358 22.836 1.00 80.88 190 GLY A CA 1
ATOM 1416 C C . GLY A 1 190 ? -6.020 -0.208 21.937 1.00 80.88 190 GLY A C 1
ATOM 1417 O O . GLY A 1 190 ? -5.922 0.268 20.805 1.00 80.88 190 GLY A O 1
ATOM 1418 N N . ALA A 1 191 ? -7.205 -0.562 22.450 1.00 85.12 191 ALA A N 1
ATOM 1419 C CA . ALA A 1 191 ? -8.470 -0.397 21.720 1.00 85.12 191 ALA A CA 1
ATOM 1420 C C . ALA A 1 191 ? -8.697 1.055 21.250 1.00 85.12 191 ALA A C 1
ATOM 1422 O O . ALA A 1 191 ? -9.158 1.279 20.131 1.00 85.12 191 ALA A O 1
ATOM 1423 N N . ASP A 1 192 ? -8.294 2.027 22.072 1.00 89.19 192 ASP A N 1
ATOM 1424 C CA . ASP A 1 192 ? -8.435 3.456 21.781 1.00 89.19 192 ASP A CA 1
ATOM 1425 C C . ASP A 1 192 ? -7.613 3.887 20.553 1.00 89.19 192 ASP A C 1
ATOM 1427 O O . ASP A 1 192 ? -8.082 4.693 19.753 1.00 89.19 192 ASP A O 1
ATOM 1431 N N . GLN A 1 193 ? -6.428 3.301 20.336 1.00 89.25 193 GLN A N 1
ATOM 1432 C CA . GLN A 1 193 ? -5.573 3.639 19.190 1.00 89.25 193 GLN A CA 1
ATOM 1433 C C . GLN A 1 193 ? -6.163 3.125 17.871 1.00 89.25 193 GLN A C 1
ATOM 1435 O O . GLN A 1 193 ? -6.161 3.832 16.863 1.00 89.25 193 GLN A O 1
ATOM 1440 N N . TYR A 1 194 ? -6.717 1.908 17.869 1.00 91.06 194 TYR A N 1
ATOM 1441 C CA . TYR A 1 194 ? -7.430 1.390 16.699 1.00 91.06 194 TYR A CA 1
ATOM 1442 C C . TYR A 1 194 ? -8.694 2.197 16.406 1.00 91.06 194 TYR A C 1
ATOM 1444 O O . TYR A 1 194 ? -9.015 2.426 15.237 1.00 91.06 194 TYR A O 1
ATOM 1452 N N . GLN A 1 195 ? -9.405 2.649 17.444 1.00 91.69 195 GLN A N 1
ATOM 1453 C CA . GLN A 1 195 ? -10.544 3.545 17.279 1.00 91.69 195 GLN A CA 1
ATOM 1454 C C . GLN A 1 195 ? -10.112 4.866 16.635 1.00 91.69 195 GLN A C 1
ATOM 1456 O O . GLN A 1 195 ? -10.748 5.297 15.675 1.00 91.69 195 GLN A O 1
ATOM 1461 N N . GLU A 1 196 ? -9.035 5.478 17.118 1.00 91.75 196 GLU A N 1
ATOM 1462 C CA . GLU A 1 196 ? -8.497 6.734 16.591 1.00 91.75 196 GLU A CA 1
ATOM 1463 C C . GLU A 1 196 ? -8.078 6.607 15.118 1.00 91.75 196 GLU A C 1
ATOM 1465 O O . GLU A 1 196 ? -8.563 7.364 14.271 1.00 91.75 196 GLU A O 1
ATOM 1470 N N . ALA A 1 197 ? -7.281 5.590 14.775 1.00 91.25 197 ALA A N 1
ATOM 1471 C CA . ALA A 1 197 ? -6.888 5.324 13.390 1.00 91.25 197 ALA A CA 1
ATOM 1472 C C . ALA A 1 197 ? -8.112 5.049 12.496 1.00 91.25 197 ALA A C 1
ATOM 1474 O O . ALA A 1 197 ? -8.242 5.600 11.404 1.00 91.25 197 ALA A O 1
ATOM 1475 N N . THR A 1 198 ? -9.078 4.256 12.965 1.00 92.38 198 THR A N 1
ATOM 1476 C CA . THR A 1 198 ? -10.292 3.959 12.187 1.00 92.38 198 THR A CA 1
ATOM 1477 C C . THR A 1 198 ? -11.145 5.206 11.958 1.00 92.38 198 THR A C 1
ATOM 1479 O O . THR A 1 198 ? -11.654 5.419 10.854 1.00 92.38 198 THR A O 1
ATOM 1482 N N . GLN A 1 199 ? -11.278 6.063 12.973 1.00 92.88 199 GLN A N 1
ATOM 1483 C CA . GLN A 1 199 ? -11.983 7.338 12.864 1.00 92.88 199 GLN A CA 1
ATOM 1484 C C . GLN A 1 199 ? -11.299 8.284 11.874 1.00 92.88 199 GLN A C 1
ATOM 1486 O O . GLN A 1 199 ? -11.995 8.953 11.110 1.00 92.88 199 GLN A O 1
ATOM 1491 N N . ALA A 1 200 ? -9.963 8.300 11.829 1.00 91.31 200 ALA A N 1
ATOM 1492 C CA . ALA A 1 200 ? -9.215 9.096 10.861 1.00 91.31 200 ALA A CA 1
ATOM 1493 C C . ALA A 1 200 ? -9.594 8.754 9.412 1.00 91.31 200 ALA A C 1
ATOM 1495 O O . ALA A 1 200 ? -9.826 9.666 8.629 1.00 91.31 200 ALA A O 1
ATOM 1496 N N . CYS A 1 201 ? -9.747 7.474 9.059 1.00 90.62 201 CYS A N 1
ATOM 1497 C CA . CYS A 1 201 ? -10.287 7.095 7.747 1.00 90.62 201 CYS A CA 1
ATOM 1498 C C . CYS A 1 201 ? -11.772 7.446 7.614 1.00 90.62 201 CYS A C 1
ATOM 1500 O O . CYS A 1 201 ? -12.174 8.030 6.614 1.00 90.62 201 CYS A O 1
ATOM 1502 N N . PHE A 1 202 ? -12.593 7.121 8.616 1.00 90.81 202 PHE A N 1
ATOM 1503 C CA . PHE A 1 202 ? -14.045 7.316 8.552 1.00 90.81 202 PHE A CA 1
ATOM 1504 C C . PHE A 1 202 ? -14.451 8.771 8.271 1.00 90.81 202 PHE A C 1
ATOM 1506 O O . PHE A 1 202 ? -15.410 9.014 7.540 1.00 90.81 202 PHE A O 1
ATOM 1513 N N . TYR A 1 203 ? -13.727 9.740 8.834 1.00 89.56 203 TYR A N 1
ATOM 1514 C CA . TYR A 1 203 ? -14.008 11.163 8.636 1.00 89.56 203 TYR A CA 1
ATOM 1515 C C . TYR A 1 203 ? -13.425 11.748 7.340 1.00 89.56 203 TYR A C 1
ATOM 1517 O O . TYR A 1 203 ? -13.741 12.889 7.003 1.00 89.56 203 TYR A O 1
ATOM 1525 N N . GLN A 1 204 ? -12.627 10.985 6.589 1.00 85.69 204 GLN A N 1
ATOM 1526 C CA . GLN A 1 204 ? -12.107 11.387 5.282 1.00 85.69 204 GLN A CA 1
ATOM 1527 C C . GLN A 1 204 ? -13.004 10.814 4.182 1.00 85.69 204 GLN A C 1
ATOM 1529 O O . GLN A 1 204 ? -13.088 9.605 3.982 1.00 85.69 204 GLN A O 1
ATOM 1534 N N . THR A 1 205 ? -13.688 11.689 3.445 1.00 83.94 205 THR A N 1
ATOM 1535 C CA . THR A 1 205 ? -14.714 11.315 2.445 1.00 83.94 205 THR A CA 1
ATOM 1536 C C . THR A 1 205 ? -14.205 10.446 1.290 1.00 83.94 205 THR A C 1
ATOM 1538 O O . THR A 1 205 ? -14.976 9.797 0.591 1.00 83.94 205 THR A O 1
ATOM 1541 N N . ASP A 1 206 ? -12.901 10.467 1.085 1.00 84.62 206 ASP A N 1
ATOM 1542 C CA . ASP A 1 206 ? -12.122 9.779 0.054 1.00 84.62 206 ASP A CA 1
ATOM 1543 C C . ASP A 1 206 ? -11.370 8.546 0.588 1.00 84.62 206 ASP A C 1
ATOM 1545 O O . ASP A 1 206 ? -10.699 7.850 -0.185 1.00 84.62 206 ASP A O 1
ATOM 1549 N N . CYS A 1 207 ? -11.479 8.248 1.889 1.00 87.94 207 CYS A N 1
ATOM 1550 C CA . CYS A 1 207 ? -10.961 7.001 2.418 1.00 87.94 207 CYS A CA 1
ATOM 1551 C C . CYS A 1 207 ? -11.864 5.845 1.993 1.00 87.94 207 CYS A C 1
ATOM 1553 O O . CYS A 1 207 ? -13.021 5.736 2.399 1.00 87.94 207 CYS A O 1
ATOM 1555 N N . VAL A 1 208 ? -11.328 4.955 1.160 1.00 88.50 208 VAL A N 1
ATOM 1556 C CA . VAL A 1 208 ? -12.125 3.902 0.510 1.00 88.50 208 VAL A CA 1
ATOM 1557 C C . VAL A 1 208 ? -12.139 2.567 1.251 1.00 88.50 208 VAL A C 1
ATOM 1559 O O . VAL A 1 208 ? -12.878 1.666 0.841 1.00 88.50 208 VAL A O 1
ATOM 1562 N N . GLY A 1 209 ? -11.351 2.435 2.322 1.00 88.69 209 GLY A N 1
ATOM 1563 C CA . GLY A 1 209 ? -11.283 1.234 3.150 1.00 88.69 209 GLY A CA 1
ATOM 1564 C C . GLY A 1 209 ? -10.073 1.194 4.084 1.00 88.69 209 GLY A C 1
ATOM 1565 O O . GLY A 1 209 ? -9.122 1.961 3.926 1.00 88.69 209 GLY A O 1
ATOM 1566 N N . ILE A 1 210 ? -10.132 0.265 5.039 1.00 89.56 210 ILE A N 1
ATOM 1567 C CA . ILE A 1 210 ? -9.044 -0.086 5.956 1.00 89.56 210 ILE A CA 1
ATOM 1568 C C . ILE A 1 210 ? -8.793 -1.588 5.829 1.00 89.56 210 ILE A C 1
ATOM 1570 O O . ILE A 1 210 ? -9.738 -2.376 5.906 1.00 89.56 210 ILE A O 1
ATOM 1574 N N . THR A 1 211 ? -7.531 -1.975 5.677 1.00 89.31 211 THR A N 1
ATOM 1575 C CA . THR A 1 211 ? -7.064 -3.357 5.812 1.00 89.31 211 THR A CA 1
ATOM 1576 C C . THR A 1 211 ? -6.041 -3.418 6.934 1.00 89.31 211 THR A C 1
ATOM 1578 O O . THR A 1 211 ? -5.114 -2.612 6.959 1.00 89.31 211 THR A O 1
ATOM 1581 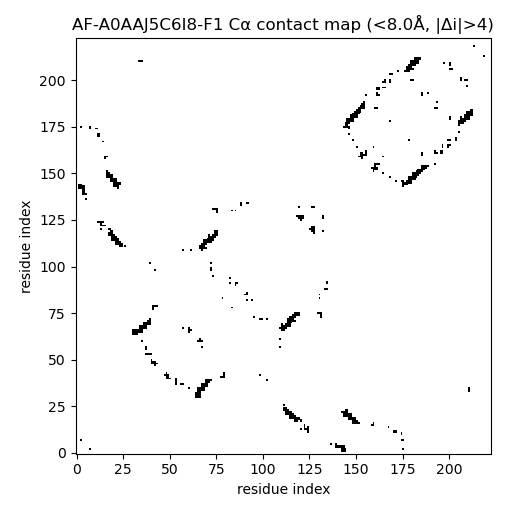N N . VAL A 1 212 ? -6.245 -4.344 7.872 1.00 88.25 212 VAL A N 1
ATOM 1582 C CA . VAL A 1 212 ? -5.287 -4.629 8.946 1.00 88.25 212 VAL A CA 1
ATOM 1583 C C . VAL A 1 212 ? -4.224 -5.605 8.456 1.00 88.25 212 VAL A C 1
ATOM 1585 O O . VAL A 1 212 ? -4.528 -6.496 7.654 1.00 88.25 212 VAL A O 1
ATOM 1588 N N . TRP A 1 213 ? -2.987 -5.433 8.913 1.00 86.19 213 TRP A N 1
ATOM 1589 C CA . TRP A 1 213 ? -1.896 -6.333 8.567 1.00 86.19 213 TRP 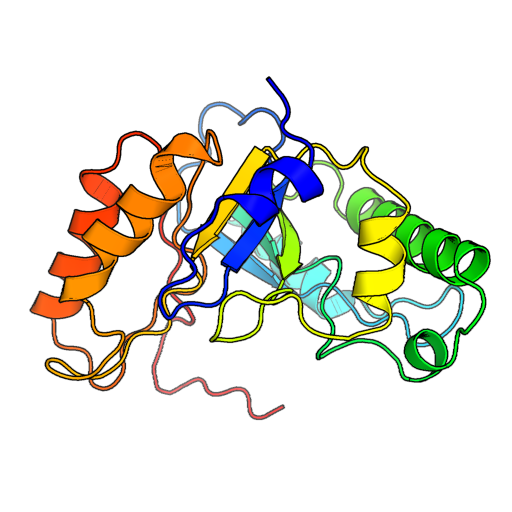A CA 1
ATOM 1590 C C . TRP A 1 213 ? -1.868 -7.514 9.543 1.00 86.19 213 TRP A C 1
ATOM 1592 O O . TRP A 1 213 ? -1.451 -7.386 10.689 1.00 86.19 213 TRP A O 1
ATOM 1602 N N . ASP A 1 214 ? -2.335 -8.664 9.047 1.00 80.38 214 ASP A N 1
ATOM 1603 C CA . ASP A 1 214 ? -2.560 -9.916 9.784 1.00 80.38 214 ASP A CA 1
ATOM 1604 C C . ASP A 1 214 ? -3.848 -9.963 10.639 1.00 80.38 214 ASP A C 1
ATOM 1606 O O . ASP A 1 214 ? -4.593 -8.996 10.795 1.00 80.38 214 ASP A O 1
ATOM 1610 N N . ILE A 1 215 ? -4.173 -11.165 11.115 1.00 77.25 215 ILE A N 1
ATOM 1611 C CA . ILE A 1 215 ? -5.356 -11.502 11.915 1.00 77.25 215 ILE A CA 1
ATOM 1612 C C . ILE A 1 215 ? -4.963 -11.724 13.382 1.00 77.25 215 ILE A C 1
ATOM 1614 O O . ILE A 1 215 ? -5.802 -11.577 14.272 1.00 77.25 215 ILE A O 1
ATOM 1618 N N . SER A 1 216 ? -3.713 -12.118 13.651 1.00 79.19 216 SER A N 1
ATOM 1619 C CA . SER A 1 216 ? -3.254 -12.449 15.000 1.00 79.19 216 SER A CA 1
ATOM 1620 C C . SER A 1 216 ? -1.768 -12.182 15.202 1.00 79.19 216 SER A C 1
ATOM 1622 O O . SER A 1 216 ? -0.945 -12.598 14.394 1.00 79.19 216 SER A O 1
ATOM 1624 N N . ASP A 1 217 ? -1.429 -11.651 16.377 1.00 77.94 217 ASP A N 1
ATOM 1625 C CA . ASP A 1 217 ? -0.050 -11.439 16.844 1.00 77.94 217 ASP A CA 1
ATOM 1626 C C . ASP A 1 217 ? 0.807 -12.722 16.877 1.00 77.94 217 ASP A C 1
ATOM 1628 O O . ASP A 1 217 ? 2.033 -12.663 16.950 1.00 77.94 217 ASP A O 1
ATOM 1632 N N . GLY A 1 218 ? 0.175 -13.903 16.872 1.00 69.00 218 GLY A N 1
ATOM 1633 C CA . GLY A 1 218 ? 0.859 -15.198 16.908 1.00 69.00 218 GLY A CA 1
ATOM 1634 C C . GLY A 1 218 ? 1.315 -15.720 15.544 1.00 69.00 218 GLY A C 1
ATOM 1635 O O . GLY A 1 218 ? 1.986 -16.753 15.493 1.00 69.00 218 GLY A O 1
ATOM 1636 N N . ILE A 1 219 ? 0.951 -15.055 14.445 1.00 59.44 219 ILE A N 1
ATOM 1637 C CA . ILE A 1 219 ? 1.281 -15.476 13.080 1.00 59.44 219 ILE A CA 1
ATOM 1638 C C . ILE A 1 219 ? 2.367 -14.545 12.537 1.00 59.44 219 ILE A C 1
ATOM 1640 O O . ILE A 1 219 ? 2.138 -13.701 11.692 1.00 59.44 219 ILE A O 1
ATOM 1644 N N . PHE A 1 220 ? 3.607 -14.725 12.986 1.00 48.62 220 PHE A N 1
ATOM 1645 C CA . PHE A 1 220 ? 4.741 -14.283 12.179 1.00 48.62 220 PHE A CA 1
ATOM 1646 C C . PHE A 1 220 ? 5.146 -15.454 11.295 1.00 48.62 220 PHE A C 1
ATOM 1648 O O . PHE A 1 220 ? 5.762 -16.414 11.763 1.00 48.62 220 PHE A O 1
ATOM 1655 N N . VAL A 1 221 ? 4.807 -15.400 10.005 1.00 41.34 221 VAL A N 1
ATOM 1656 C CA . VAL A 1 221 ? 5.504 -16.241 9.030 1.00 41.34 221 VAL A CA 1
ATOM 1657 C C . VAL A 1 221 ? 6.917 -15.678 8.938 1.00 41.34 221 VAL A C 1
ATOM 1659 O O . VAL A 1 221 ? 7.173 -14.719 8.216 1.00 41.34 221 VAL A O 1
ATOM 1662 N N . THR A 1 222 ? 7.835 -16.242 9.719 1.00 28.06 222 THR A N 1
ATOM 1663 C CA . THR A 1 222 ? 9.269 -16.040 9.524 1.00 28.06 222 THR A CA 1
ATOM 1664 C C . THR A 1 222 ? 9.612 -16.565 8.130 1.00 28.06 222 THR A C 1
ATOM 1666 O O . THR A 1 222 ? 9.736 -17.777 7.943 1.00 28.06 222 THR A O 1
ATOM 1669 N N . THR A 1 223 ? 9.674 -15.676 7.141 1.00 30.61 223 THR A N 1
ATOM 1670 C CA . THR A 1 223 ? 10.295 -15.952 5.837 1.00 30.61 223 THR A CA 1
ATOM 1671 C C . THR A 1 223 ? 11.751 -15.545 5.872 1.00 30.61 223 THR A C 1
ATOM 1673 O O . THR A 1 223 ? 11.987 -14.367 6.229 1.00 30.61 223 THR A O 1
#

Organism: NCBI:txid63383

Nearest PDB structures (foldseek):
  2bnj-assembly1_A  TM=9.269E-01  e=4.981E-17  Thermoascus aurantiacus
  5rg4-assembly1_B  TM=9.224E-01  e=1.395E-15  Thermoascus aurantiacus
  5rg9-assembly2_B  TM=9.218E-01  e=2.647E-15  Thermoascus aurantiacus
  8usf-assembly2_B  TM=8.756E-01  e=2.483E-15  Thermoascus aurantiacus
  6ss3-assembly2_B  TM=8.964E-01  e=5.379E-14  synthetic construct

InterPro domains:
  IPR001000 Glycoside hydrolase family 10 domain [PF00331] (47-136)
  IPR001000 Glycoside hydrolase family 10 domain [PF00331] (139-217)
  IPR001000 Glycoside hydrolase family 10 domain [PS51760] (1-223)
  IPR001000 Glycoside hydrolase family 10 domain [SM00633] (44-221)
  IPR017853 Glycoside hydrolase superfamily [SSF51445] (45-218)
  IPR044846 Glycoside hydrolase family 10 [PTHR31490] (47-123)